Protein AF-A0A9P7FXI3-F1 (afdb_monomer)

pLDDT: mean 86.51, std 12.13, range [39.34, 98.44]

Sequence (246 aa):
MLSSKVNFPENLNILPSVDPKGELEHISGYEAQRQAIEKYGIAGRIWEAAYLLSIYVDPPKNIEFDTPFLTDPSGRPRTILELGSGAGMTSSRMAENLNVQDMLIVTDLPEVYFPELLAPLLRSLLQVTSPPFSSPSSTDLDVTVVISYKIRSLSKETPFWAAFGLWFTFEPVLAHESSVKPHWQRFGSSSGDVAFIFIAHRRPESLTWHVPESDTDLLVGRGAMGNNSAKADDTFETLLLMTLEE

Structure (mmCIF, N/CA/C/O backbone):
data_AF-A0A9P7FXI3-F1
#
_entry.id   AF-A0A9P7FXI3-F1
#
loop_
_atom_site.group_PDB
_atom_site.id
_atom_site.type_symbol
_atom_site.label_atom_id
_atom_site.label_alt_id
_atom_site.label_comp_id
_atom_site.label_asym_id
_atom_site.label_entity_id
_atom_site.label_seq_id
_atom_site.pdbx_PDB_ins_code
_atom_site.Cartn_x
_atom_site.Cartn_y
_atom_site.Cartn_z
_atom_site.occupancy
_atom_site.B_iso_or_equiv
_atom_site.auth_seq_id
_atom_site.auth_comp_id
_atom_site.auth_asym_id
_atom_site.auth_atom_id
_atom_site.pdbx_PDB_model_num
ATOM 1 N N . MET A 1 1 ? 16.429 28.971 -5.896 1.00 39.34 1 MET A N 1
ATOM 2 C CA . MET A 1 1 ? 15.495 27.829 -5.932 1.00 39.34 1 MET A CA 1
ATOM 3 C C . MET A 1 1 ? 14.654 27.919 -4.679 1.00 39.34 1 MET A C 1
ATOM 5 O O . MET A 1 1 ? 15.229 27.932 -3.599 1.00 39.34 1 MET A O 1
ATOM 9 N N . LEU A 1 2 ? 13.343 28.116 -4.812 1.00 42.22 2 LEU A N 1
ATOM 10 C CA . LEU A 1 2 ? 12.442 28.081 -3.663 1.00 42.22 2 LEU A CA 1
ATOM 11 C C . LEU A 1 2 ? 12.441 26.641 -3.150 1.00 42.22 2 LEU A C 1
ATOM 13 O O . LEU A 1 2 ? 12.018 25.735 -3.859 1.00 42.22 2 LEU A O 1
ATOM 17 N N . SER A 1 3 ? 13.009 26.442 -1.963 1.00 44.75 3 SER A N 1
ATOM 18 C CA . SER A 1 3 ? 12.836 25.223 -1.185 1.00 44.75 3 SER A CA 1
ATOM 19 C C . SER A 1 3 ? 11.331 25.040 -1.006 1.00 44.75 3 SER A C 1
ATOM 21 O O . SER A 1 3 ? 10.702 25.770 -0.242 1.00 44.75 3 SER A O 1
ATOM 23 N N . SER A 1 4 ? 10.732 24.113 -1.757 1.00 56.56 4 SER A N 1
ATOM 24 C CA . SER A 1 4 ? 9.436 23.570 -1.370 1.00 56.56 4 SER A CA 1
ATOM 25 C C . SER A 1 4 ? 9.614 23.065 0.055 1.00 56.56 4 SER A C 1
ATOM 27 O O . SER A 1 4 ? 10.529 22.275 0.303 1.00 56.56 4 SER A O 1
ATOM 29 N N . LYS A 1 5 ? 8.810 23.553 1.003 1.00 67.25 5 LYS A N 1
ATOM 30 C CA . LYS A 1 5 ? 8.832 23.018 2.364 1.00 67.25 5 LYS A CA 1
ATOM 31 C C . LYS A 1 5 ? 8.402 21.561 2.272 1.00 67.25 5 LYS A C 1
ATOM 33 O O . LYS A 1 5 ? 7.224 21.269 2.080 1.00 67.25 5 LYS A O 1
ATOM 38 N N . VAL A 1 6 ? 9.371 20.659 2.325 1.00 74.62 6 VAL A N 1
ATOM 39 C CA . VAL A 1 6 ? 9.118 19.224 2.281 1.00 74.62 6 VAL A CA 1
ATOM 40 C C . VAL A 1 6 ? 8.155 18.872 3.419 1.00 74.62 6 VAL A C 1
ATOM 42 O O . VAL A 1 6 ? 8.212 19.498 4.476 1.00 74.62 6 VAL A O 1
ATOM 45 N N 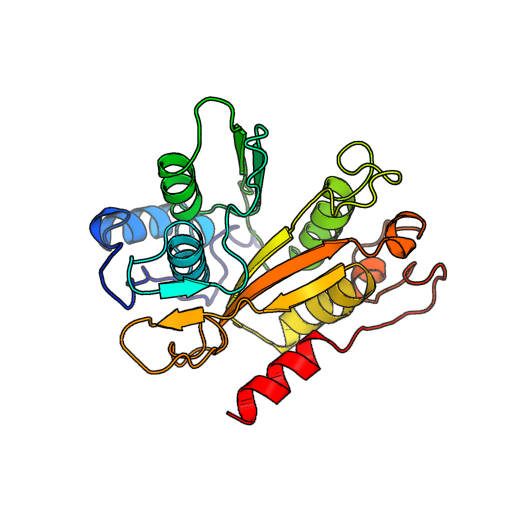. ASN A 1 7 ? 7.208 17.966 3.173 1.00 81.81 7 ASN A N 1
ATOM 46 C CA . ASN A 1 7 ? 6.035 17.682 4.016 1.00 81.81 7 ASN A CA 1
ATOM 47 C C . ASN A 1 7 ? 4.931 18.762 4.087 1.00 81.81 7 ASN A C 1
ATOM 49 O O . ASN A 1 7 ? 3.828 18.456 4.541 1.00 81.81 7 ASN A O 1
ATOM 53 N N . PHE A 1 8 ? 5.162 19.990 3.614 1.00 86.25 8 PHE A N 1
ATOM 54 C CA . PHE A 1 8 ? 4.186 21.092 3.632 1.00 86.25 8 PHE A CA 1
ATOM 55 C C . PHE A 1 8 ? 3.922 21.614 2.210 1.00 86.25 8 PHE A C 1
ATOM 57 O O . PHE A 1 8 ? 4.342 22.724 1.865 1.00 86.25 8 PHE A O 1
ATOM 64 N N . PRO A 1 9 ? 3.255 20.818 1.355 1.00 81.25 9 PRO A N 1
ATOM 65 C CA . PRO A 1 9 ? 2.946 21.234 -0.005 1.00 81.25 9 PRO A CA 1
ATOM 66 C C . PRO A 1 9 ? 2.070 22.491 -0.009 1.00 81.25 9 PRO A C 1
ATOM 68 O O . PRO A 1 9 ? 1.087 22.600 0.728 1.00 81.25 9 PRO A O 1
ATOM 71 N N . GLU A 1 10 ? 2.429 23.448 -0.863 1.00 79.56 10 GLU A N 1
ATOM 72 C CA . GLU A 1 10 ? 1.649 24.668 -1.042 1.00 79.56 10 GLU A CA 1
ATOM 73 C C . GLU A 1 10 ? 0.238 24.332 -1.540 1.00 79.56 10 GLU A C 1
ATOM 75 O O . GLU A 1 10 ? 0.049 23.434 -2.363 1.00 79.56 10 GLU A O 1
ATOM 80 N N . ASN A 1 11 ? -0.756 25.080 -1.060 1.00 78.81 11 ASN A N 1
ATOM 81 C CA . ASN A 1 11 ? -2.167 24.928 -1.432 1.00 78.81 11 ASN A CA 1
ATOM 82 C C . ASN A 1 11 ? -2.807 23.581 -1.045 1.00 78.81 11 ASN A C 1
ATOM 84 O O . ASN A 1 11 ? -3.909 23.281 -1.506 1.00 78.81 11 ASN A O 1
ATOM 88 N N . LEU A 1 12 ? -2.171 22.791 -0.174 1.00 78.31 12 LEU A N 1
ATOM 89 C CA . LEU A 1 12 ? -2.810 21.641 0.459 1.00 78.31 12 LEU A CA 1
ATOM 90 C C . LEU A 1 12 ? -3.290 22.023 1.862 1.00 78.31 12 LEU A C 1
ATOM 92 O O . LEU A 1 12 ? -2.489 22.243 2.768 1.00 78.31 12 LEU A O 1
ATOM 96 N N . ASN A 1 13 ? -4.608 22.083 2.052 1.00 81.12 13 ASN A N 1
ATOM 97 C CA . ASN A 1 13 ? -5.185 22.297 3.375 1.00 81.12 13 ASN A CA 1
ATOM 98 C C . ASN A 1 13 ? -5.234 20.968 4.141 1.00 81.12 13 ASN A C 1
ATOM 100 O O . ASN A 1 13 ? -6.172 20.186 3.980 1.00 81.12 13 ASN A O 1
ATOM 104 N N . ILE A 1 14 ? -4.201 20.695 4.939 1.00 86.31 14 ILE A N 1
ATOM 105 C CA . ILE A 1 14 ? -4.141 19.511 5.797 1.00 86.31 14 ILE A CA 1
ATOM 106 C C . ILE A 1 14 ? -4.740 19.808 7.168 1.00 86.31 14 ILE A C 1
ATOM 108 O O . ILE A 1 14 ? -4.238 20.631 7.926 1.00 86.31 14 ILE A O 1
ATOM 112 N N . LEU A 1 15 ? -5.823 19.105 7.485 1.00 89.00 15 LEU A N 1
ATOM 113 C CA . LEU A 1 15 ? -6.503 19.167 8.774 1.00 89.00 15 LEU A CA 1
ATOM 114 C C . LEU A 1 15 ? -6.535 17.772 9.406 1.00 89.00 15 LEU A C 1
ATOM 116 O O . LEU A 1 15 ? -6.486 16.781 8.658 1.00 89.00 15 LEU A O 1
ATOM 120 N N . PRO A 1 16 ? -6.634 17.681 10.747 1.00 89.31 16 PRO A N 1
ATOM 121 C CA . PRO A 1 16 ? -6.888 16.415 11.421 1.00 89.31 16 PRO A CA 1
ATOM 122 C C . PRO A 1 16 ? -8.078 15.701 10.785 1.00 89.31 16 PRO A C 1
ATOM 124 O O . PRO A 1 16 ? -9.094 16.327 10.471 1.00 89.31 16 PRO A O 1
ATOM 127 N N . SER A 1 17 ? -7.936 14.402 10.561 1.00 87.56 17 SER A N 1
ATOM 128 C CA . SER A 1 17 ? -9.055 13.568 10.142 1.00 87.56 17 SER A CA 1
ATOM 129 C C . SER A 1 17 ? -9.834 13.092 11.364 1.00 87.56 17 SER A C 1
ATOM 131 O O . SER A 1 17 ? -9.321 13.059 12.486 1.00 87.56 17 SER A O 1
ATOM 133 N N . VAL A 1 18 ? -11.100 12.758 11.136 1.00 82.19 18 VAL A N 1
ATOM 134 C CA . VAL A 1 18 ? -11.974 12.150 12.137 1.00 82.19 18 VAL A CA 1
ATOM 135 C C . VAL A 1 18 ? -12.209 10.715 11.698 1.00 82.19 18 VAL A C 1
ATOM 137 O O . VAL A 1 18 ? -12.444 10.473 10.511 1.00 82.19 18 VAL A O 1
ATOM 140 N N . ASP A 1 19 ? -12.134 9.781 12.640 1.00 76.56 19 ASP A N 1
ATOM 141 C CA . ASP A 1 19 ? -12.562 8.412 12.391 1.00 76.56 19 ASP A CA 1
ATOM 142 C C . ASP A 1 19 ? -14.075 8.413 12.101 1.00 76.56 19 ASP A C 1
ATOM 144 O O . ASP A 1 19 ? -14.849 8.813 12.975 1.00 76.56 19 ASP A O 1
ATOM 148 N N . PRO A 1 20 ? -14.524 7.963 10.914 1.00 69.62 20 PRO A N 1
ATOM 149 C CA . PRO A 1 20 ? -15.939 7.952 10.555 1.00 69.62 20 PRO A CA 1
ATOM 150 C C . PRO A 1 20 ? -16.850 7.237 11.562 1.00 69.62 20 PRO A C 1
ATOM 152 O O . PRO A 1 20 ? -18.031 7.573 11.644 1.00 69.62 20 PRO A O 1
ATOM 155 N N . LYS A 1 21 ? -16.328 6.254 12.309 1.00 68.69 21 LYS A N 1
ATOM 156 C CA . LYS A 1 21 ? -17.095 5.492 13.308 1.00 68.69 21 LYS A CA 1
ATOM 157 C C . LYS A 1 21 ? -16.799 5.898 14.755 1.00 68.69 21 LYS A C 1
ATOM 159 O O . LYS A 1 21 ? -17.492 5.442 15.659 1.00 68.69 21 LYS A O 1
ATOM 164 N N . GLY A 1 22 ? -15.803 6.756 14.977 1.00 66.38 22 GLY A N 1
ATOM 165 C CA . GLY A 1 22 ? -15.348 7.174 16.306 1.00 66.38 22 GLY A CA 1
ATOM 166 C C . GLY A 1 22 ? -14.720 6.059 17.159 1.00 66.38 22 GLY A C 1
ATOM 167 O O . GLY A 1 22 ? -14.404 6.276 18.327 1.00 66.38 22 GLY A O 1
ATOM 168 N N . GLU A 1 23 ? -14.526 4.865 16.599 1.00 65.00 23 GLU A N 1
ATOM 169 C CA . GLU A 1 23 ? -14.015 3.681 17.297 1.00 65.00 23 GLU A CA 1
ATOM 170 C C . GLU A 1 23 ? -12.532 3.838 17.672 1.00 65.00 23 GLU A C 1
ATOM 172 O O . GLU A 1 23 ? -12.087 3.314 18.690 1.00 65.00 23 GLU A O 1
ATOM 177 N N . LEU A 1 24 ? -11.778 4.622 16.901 1.00 64.88 24 LEU A N 1
ATOM 178 C CA . LEU A 1 24 ? -10.332 4.824 16.995 1.00 64.88 24 LEU A CA 1
ATOM 179 C C . LEU A 1 24 ? -9.954 6.209 17.558 1.00 64.88 24 LEU A C 1
ATOM 181 O O . LEU A 1 24 ? -8.774 6.562 17.583 1.00 64.88 24 LEU A O 1
ATOM 185 N N . GLU A 1 25 ? -10.915 7.000 18.060 1.00 63.69 25 GLU A N 1
ATOM 186 C CA . GLU A 1 25 ? -10.650 8.345 18.617 1.00 63.69 25 GLU A CA 1
ATOM 187 C C . GLU A 1 25 ? -9.640 8.340 19.774 1.00 63.69 25 GLU A C 1
ATOM 189 O O . GLU A 1 25 ? -8.891 9.301 19.960 1.00 63.69 25 GLU A O 1
ATOM 194 N N . HIS A 1 26 ? -9.588 7.246 20.536 1.00 62.81 26 HIS A N 1
ATOM 195 C CA . HIS A 1 26 ? -8.686 7.081 21.673 1.00 62.81 26 HIS A CA 1
ATOM 196 C C . HIS A 1 26 ? -7.218 6.866 21.264 1.00 62.81 26 HIS A C 1
ATOM 198 O O . HIS A 1 26 ? -6.325 7.163 22.057 1.00 62.81 26 HIS A O 1
ATOM 204 N N . ILE A 1 27 ? -6.960 6.391 20.040 1.00 61.72 27 ILE A N 1
ATOM 205 C CA . ILE A 1 27 ? -5.608 6.116 19.522 1.00 61.72 27 ILE A CA 1
ATOM 206 C C . ILE A 1 27 ? -4.945 7.411 19.029 1.00 61.72 27 ILE A C 1
ATOM 208 O O . ILE A 1 27 ? -3.730 7.574 19.122 1.00 61.72 27 ILE A O 1
ATOM 212 N N . SER A 1 28 ? -5.736 8.375 18.549 1.00 64.25 28 SER A N 1
ATOM 213 C CA . SER A 1 28 ? -5.214 9.636 18.016 1.00 64.25 28 SER A CA 1
ATOM 214 C C . SER A 1 28 ? -6.268 10.746 18.011 1.00 64.25 28 SER A C 1
ATOM 216 O O . SER A 1 28 ? -6.850 11.086 16.972 1.00 64.25 28 SER A O 1
ATOM 218 N N . GLY A 1 29 ? -6.510 11.333 19.182 1.00 76.06 29 GLY A N 1
ATOM 219 C CA . GLY A 1 29 ? -7.441 12.449 19.320 1.00 76.06 29 GLY A CA 1
ATOM 220 C C . GLY A 1 29 ? -7.095 13.624 18.394 1.00 76.06 29 GLY A C 1
ATOM 221 O O . GLY A 1 29 ? -5.930 13.862 18.065 1.00 76.06 29 GLY A O 1
ATOM 222 N N . TYR A 1 30 ? -8.119 14.386 18.003 1.00 84.75 30 TYR A N 1
ATOM 223 C CA . TYR A 1 30 ? -8.024 15.525 17.077 1.00 84.75 30 TYR A CA 1
ATOM 224 C C . TYR A 1 30 ? -6.849 16.473 17.385 1.00 84.75 30 TYR A C 1
ATOM 226 O O . TYR A 1 30 ? -6.124 16.902 16.489 1.00 84.75 30 TYR A O 1
ATOM 234 N N . GLU A 1 31 ? -6.631 16.771 18.668 1.00 85.94 31 GLU A N 1
ATOM 235 C CA . GLU A 1 31 ? -5.572 17.673 19.126 1.00 85.94 31 GLU A CA 1
ATOM 236 C C . GLU A 1 31 ? -4.160 17.110 18.902 1.00 85.94 31 GLU A C 1
ATOM 238 O O . GLU A 1 31 ? -3.264 17.838 18.477 1.00 85.94 31 GLU A O 1
ATOM 243 N N . ALA A 1 32 ? -3.963 15.809 19.128 1.00 86.38 32 ALA A N 1
ATOM 244 C CA . ALA A 1 32 ? -2.677 15.154 18.897 1.00 86.38 32 ALA A CA 1
ATOM 245 C C . ALA A 1 32 ? -2.324 15.153 17.403 1.00 86.38 32 ALA A C 1
ATOM 247 O O . ALA A 1 32 ? -1.198 15.483 17.030 1.00 86.38 32 ALA A O 1
ATOM 248 N N . GLN A 1 33 ? -3.309 14.872 16.542 1.00 90.81 33 GLN A N 1
ATOM 249 C CA . GLN A 1 33 ? -3.139 14.991 15.095 1.00 90.81 33 GLN A CA 1
ATOM 250 C C . GLN A 1 33 ? -2.825 16.428 14.675 1.00 90.81 33 GLN A C 1
ATOM 252 O O . GLN A 1 33 ? -1.939 16.635 13.854 1.00 90.81 33 GLN A O 1
ATOM 257 N N . ARG A 1 34 ? -3.505 17.433 15.243 1.00 90.31 34 ARG A N 1
ATOM 258 C CA . ARG A 1 34 ? -3.228 18.844 14.938 1.00 90.31 34 ARG A CA 1
ATOM 259 C C . ARG A 1 34 ? -1.768 19.194 15.217 1.00 90.31 34 ARG A C 1
ATOM 261 O O . ARG A 1 34 ? -1.095 19.726 14.340 1.00 90.31 34 ARG A O 1
ATOM 268 N N . GLN A 1 35 ? -1.268 18.840 16.398 1.00 90.19 35 GLN A N 1
ATOM 269 C CA . GLN A 1 35 ? 0.125 19.087 16.781 1.00 90.19 35 GLN A CA 1
ATOM 270 C C . GLN A 1 35 ? 1.112 18.320 15.890 1.00 90.19 35 GLN A C 1
ATOM 272 O O . GLN A 1 35 ? 2.152 18.857 15.503 1.00 90.19 35 GLN A O 1
ATOM 277 N N . ALA A 1 36 ? 0.787 17.077 15.523 1.00 90.19 36 ALA A N 1
ATOM 278 C CA . ALA A 1 36 ? 1.595 16.291 14.599 1.00 90.19 36 ALA A CA 1
ATOM 279 C C . ALA A 1 36 ? 1.629 16.916 13.196 1.00 90.19 36 ALA A C 1
ATOM 281 O O . ALA A 1 36 ? 2.699 17.002 12.603 1.00 90.19 36 ALA A O 1
ATOM 282 N N . ILE A 1 37 ? 0.503 17.415 12.686 1.00 91.25 37 ILE A N 1
ATOM 283 C CA . ILE A 1 37 ? 0.409 18.116 11.398 1.00 91.25 37 ILE A CA 1
ATOM 284 C C . ILE A 1 37 ? 1.214 19.417 11.418 1.00 91.25 37 ILE A C 1
ATOM 286 O O . ILE A 1 37 ? 1.962 19.691 10.483 1.00 91.25 37 ILE A O 1
ATOM 290 N N . GLU A 1 38 ? 1.113 20.209 12.486 1.00 90.50 38 GLU A N 1
ATOM 291 C CA . GLU A 1 38 ? 1.896 21.442 12.635 1.00 90.50 38 GLU A CA 1
ATOM 292 C C . GLU A 1 38 ? 3.405 21.168 12.597 1.00 90.50 38 GLU A C 1
ATOM 294 O O . GLU A 1 38 ? 4.168 21.952 12.029 1.00 90.50 38 GLU A O 1
ATOM 299 N N . LYS A 1 39 ? 3.838 20.038 13.168 1.00 89.81 39 LYS A N 1
ATOM 300 C CA . LYS A 1 39 ? 5.251 19.662 13.260 1.00 89.81 39 LYS A CA 1
ATOM 301 C C . LYS A 1 39 ? 5.781 18.920 12.029 1.00 89.81 39 LYS A C 1
ATOM 303 O O . LYS A 1 39 ? 6.914 19.163 11.623 1.00 89.81 39 LYS A O 1
ATOM 308 N N . TYR A 1 40 ? 4.991 18.016 11.460 1.00 88.50 40 TYR A N 1
ATOM 309 C CA . TYR A 1 40 ? 5.419 17.030 10.459 1.00 88.50 40 TYR A CA 1
ATOM 310 C C . TYR A 1 40 ? 4.652 17.124 9.133 1.00 88.50 40 TYR A C 1
ATOM 312 O O . TYR A 1 40 ? 4.891 16.325 8.231 1.00 88.50 40 TYR A O 1
ATOM 320 N N . GLY A 1 41 ? 3.727 18.074 8.989 1.00 89.75 41 GLY A N 1
ATOM 321 C CA . GLY A 1 41 ? 2.957 18.273 7.766 1.00 89.75 41 GLY A CA 1
ATOM 322 C C . GLY A 1 41 ? 2.131 17.041 7.390 1.00 89.75 41 GLY A C 1
ATOM 323 O O . GLY A 1 41 ? 1.453 16.451 8.232 1.00 89.75 41 GLY A O 1
ATOM 324 N N . ILE A 1 42 ? 2.189 16.639 6.118 1.00 88.56 42 ILE A N 1
ATOM 325 C CA . ILE A 1 42 ? 1.445 15.485 5.578 1.00 88.56 42 ILE A CA 1
AT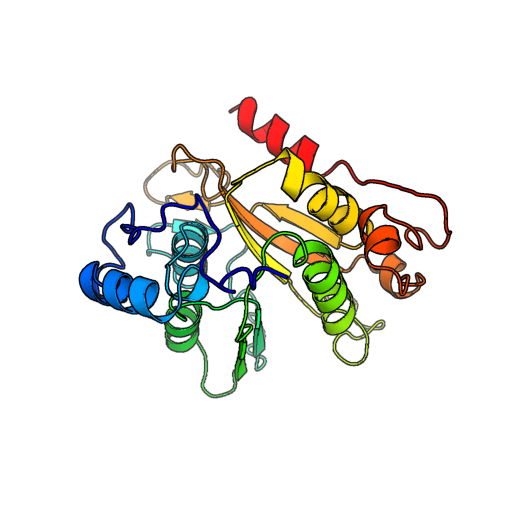OM 326 C C . ILE A 1 42 ? 1.772 14.155 6.270 1.00 88.56 42 ILE A C 1
ATOM 328 O O . ILE A 1 42 ? 0.893 13.299 6.344 1.00 88.56 42 ILE A O 1
ATOM 332 N N . ALA A 1 43 ? 2.990 13.992 6.797 1.00 87.44 43 ALA A N 1
ATOM 333 C CA . ALA A 1 43 ? 3.403 12.785 7.517 1.00 87.44 43 ALA A CA 1
ATOM 334 C C . ALA A 1 43 ? 2.784 12.705 8.925 1.00 87.44 43 ALA A C 1
ATOM 336 O O . ALA A 1 43 ? 2.588 11.620 9.464 1.00 87.44 43 ALA A O 1
ATOM 337 N N . GLY A 1 44 ? 2.430 13.854 9.514 1.00 88.88 44 GLY A N 1
ATOM 338 C CA . GLY A 1 44 ? 1.763 13.926 10.816 1.00 88.88 44 GLY A CA 1
ATOM 339 C C . GLY A 1 44 ? 0.248 13.727 10.757 1.00 88.88 44 GLY A C 1
ATOM 340 O O . GLY A 1 44 ? -0.394 13.623 11.801 1.00 88.88 44 GLY A O 1
ATOM 341 N N . ARG A 1 45 ? -0.342 13.693 9.556 1.00 90.62 45 ARG A N 1
ATOM 342 C CA . ARG A 1 45 ? -1.781 13.489 9.365 1.00 90.62 45 ARG A CA 1
ATOM 343 C C . ARG A 1 45 ? -2.107 12.001 9.299 1.00 90.62 45 ARG A C 1
ATOM 345 O O . ARG A 1 45 ? -1.457 11.252 8.577 1.00 90.62 45 ARG A O 1
ATOM 352 N N . ILE A 1 46 ? -3.199 11.599 9.944 1.00 91.19 46 ILE A N 1
ATOM 353 C CA . ILE A 1 46 ? -3.780 10.274 9.726 1.00 91.19 46 ILE A CA 1
ATOM 354 C C . ILE A 1 46 ? -4.654 10.313 8.477 1.00 91.19 46 ILE A C 1
ATOM 356 O O . ILE A 1 46 ? -5.581 11.117 8.356 1.00 91.19 46 ILE A O 1
ATOM 360 N N . TRP A 1 47 ? -4.331 9.458 7.514 1.00 91.12 47 TRP A N 1
ATOM 361 C CA . TRP A 1 47 ? -5.053 9.358 6.253 1.00 91.12 47 TRP A CA 1
ATOM 362 C C . TRP A 1 47 ? -6.209 8.369 6.361 1.00 91.12 47 TRP A C 1
ATOM 364 O O . TRP A 1 47 ? -6.108 7.361 7.041 1.00 91.12 47 TRP A O 1
ATOM 374 N N . GLU A 1 48 ? -7.310 8.634 5.662 1.00 89.19 48 GLU A N 1
ATOM 375 C CA . GLU A 1 48 ? -8.548 7.858 5.802 1.00 89.19 48 GLU A CA 1
ATOM 376 C C . GLU A 1 48 ? -8.375 6.378 5.428 1.00 89.19 48 GLU A C 1
ATOM 378 O O . GLU A 1 48 ? -9.005 5.508 6.019 1.00 89.19 48 GLU A O 1
ATOM 383 N N . ALA A 1 49 ? -7.458 6.089 4.501 1.00 91.50 49 ALA A N 1
ATOM 384 C CA . ALA A 1 49 ? -7.039 4.732 4.172 1.00 91.50 49 ALA A CA 1
ATOM 385 C C . ALA A 1 49 ? -6.441 3.995 5.395 1.00 91.50 49 ALA A C 1
ATOM 387 O O . ALA A 1 49 ? -6.655 2.797 5.567 1.00 91.50 49 ALA A O 1
ATOM 388 N N . ALA A 1 50 ? -5.756 4.694 6.303 1.00 92.50 50 ALA A N 1
ATOM 389 C CA . ALA A 1 50 ? -5.225 4.086 7.520 1.00 92.50 50 ALA A CA 1
ATOM 390 C C . ALA A 1 50 ? -6.344 3.613 8.464 1.00 92.50 50 ALA A C 1
ATOM 392 O O . ALA A 1 50 ? -6.195 2.567 9.084 1.00 92.50 50 ALA A O 1
ATOM 393 N N . TYR A 1 51 ? -7.492 4.306 8.531 1.00 91.25 51 TYR A N 1
ATOM 394 C CA . TYR A 1 51 ? -8.642 3.820 9.311 1.00 91.25 51 TYR A CA 1
ATOM 395 C C . TYR A 1 51 ? -9.190 2.508 8.746 1.00 91.25 51 TYR A C 1
ATOM 397 O O . TYR A 1 51 ? -9.419 1.565 9.499 1.00 91.25 51 TYR A O 1
ATOM 405 N N . LEU A 1 52 ? -9.341 2.420 7.419 1.00 91.56 52 LEU A N 1
ATOM 406 C CA . LEU A 1 52 ? -9.765 1.178 6.766 1.00 91.56 52 LEU A CA 1
ATOM 407 C C . LEU A 1 52 ? -8.776 0.043 7.031 1.00 91.56 52 LEU A C 1
ATOM 409 O O . LEU A 1 52 ? -9.196 -1.063 7.359 1.00 91.56 52 LEU A O 1
ATOM 413 N N . LEU A 1 53 ? -7.472 0.317 6.948 1.00 94.06 53 LEU A N 1
ATOM 414 C CA . LEU A 1 53 ? -6.458 -0.699 7.208 1.00 94.06 53 LEU A CA 1
ATOM 415 C C . LEU A 1 53 ? -6.484 -1.161 8.667 1.00 94.06 53 LEU A C 1
ATOM 417 O O . LEU A 1 53 ? -6.425 -2.358 8.911 1.00 94.06 53 LEU A O 1
ATOM 421 N N . SER A 1 54 ? -6.647 -0.251 9.630 1.00 92.81 54 SER A N 1
ATOM 422 C CA . SER A 1 54 ? -6.777 -0.608 11.048 1.00 92.81 54 SER A CA 1
ATOM 423 C C . SER A 1 54 ? -7.988 -1.500 11.330 1.00 92.81 54 SER A C 1
ATOM 425 O O . SER A 1 54 ? -7.877 -2.424 12.131 1.00 92.81 54 SER A O 1
ATOM 427 N N . ILE A 1 55 ? -9.123 -1.261 10.661 1.00 91.81 55 ILE A N 1
ATOM 428 C CA . ILE A 1 55 ? -10.311 -2.128 10.757 1.00 91.81 55 ILE A CA 1
ATOM 429 C C . ILE A 1 55 ? -10.039 -3.489 10.107 1.00 91.81 55 ILE A C 1
ATOM 431 O O . ILE A 1 55 ? -10.482 -4.511 10.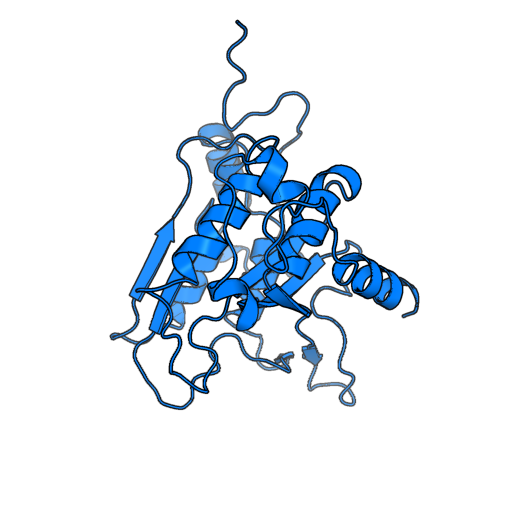615 1.00 91.81 55 ILE A O 1
ATOM 435 N N . TYR A 1 56 ? -9.310 -3.523 8.992 1.00 93.69 56 TYR A N 1
ATOM 436 C CA . TYR A 1 56 ? -8.943 -4.779 8.341 1.00 93.69 56 TYR A CA 1
ATOM 437 C C . TYR A 1 56 ? -7.971 -5.623 9.186 1.00 93.69 56 TYR A C 1
ATOM 439 O O . TYR A 1 56 ? -8.090 -6.845 9.237 1.00 93.69 56 TYR A O 1
ATOM 447 N N . VAL A 1 57 ? -7.036 -4.965 9.878 1.00 92.94 57 VAL A N 1
ATOM 448 C CA . VAL A 1 57 ? -6.056 -5.583 10.785 1.00 92.94 57 VAL A CA 1
ATOM 449 C C . VAL A 1 57 ? -6.721 -6.171 12.031 1.00 92.94 57 VAL A C 1
ATOM 451 O O . VAL A 1 57 ? -6.373 -7.282 12.425 1.00 92.94 57 VAL A O 1
ATOM 454 N N . ASP A 1 58 ? -7.655 -5.440 12.644 1.00 90.50 58 ASP A N 1
ATOM 455 C CA . ASP A 1 58 ? -8.409 -5.880 13.825 1.00 90.50 58 ASP A CA 1
ATOM 456 C C . ASP A 1 58 ? -9.920 -5.660 13.617 1.00 90.50 58 ASP A C 1
ATOM 458 O O . ASP A 1 58 ? -10.460 -4.620 14.026 1.00 90.50 58 ASP A O 1
ATOM 462 N N . PRO A 1 59 ? -10.599 -6.601 12.929 1.00 90.44 59 PRO A N 1
ATOM 463 C CA . PRO A 1 59 ? -12.015 -6.479 12.612 1.00 90.44 59 PRO A CA 1
ATOM 464 C C . PRO A 1 59 ? -12.913 -6.441 13.853 1.00 90.44 59 PRO A C 1
ATOM 466 O O . PRO A 1 59 ? -12.765 -7.259 14.767 1.00 90.44 59 PRO A O 1
ATOM 469 N N . PRO A 1 60 ? -13.966 -5.601 13.848 1.00 89.00 60 PRO A N 1
ATOM 470 C CA . PRO A 1 60 ? -15.110 -5.785 14.729 1.00 89.00 60 PRO A CA 1
ATOM 471 C C . PRO A 1 60 ? -15.682 -7.203 14.602 1.00 89.00 60 PRO A C 1
ATOM 473 O O . PRO A 1 60 ? -15.783 -7.750 13.508 1.00 89.00 60 PRO A O 1
ATOM 476 N N . LYS A 1 61 ? -16.150 -7.782 15.715 1.00 88.31 61 LYS A N 1
ATOM 477 C CA . LYS A 1 61 ? -16.645 -9.177 15.775 1.00 88.31 61 LYS A CA 1
ATOM 478 C C . LYS A 1 61 ? -17.802 -9.505 14.823 1.00 88.31 61 LYS A C 1
ATOM 480 O O . LYS A 1 61 ? -18.116 -10.674 14.637 1.00 88.31 61 LYS A O 1
ATOM 485 N N . ASN A 1 62 ? -18.494 -8.489 14.318 1.00 89.31 62 ASN A N 1
ATOM 486 C CA . ASN A 1 62 ? -19.623 -8.618 13.403 1.00 89.31 62 ASN A CA 1
ATOM 487 C C . ASN A 1 62 ? -19.234 -8.436 11.929 1.00 89.31 62 ASN A C 1
ATOM 489 O O . ASN A 1 62 ? -20.138 -8.412 11.098 1.00 89.31 62 ASN A O 1
ATOM 493 N N . ILE A 1 63 ? -17.950 -8.249 11.618 1.00 89.88 63 ILE A N 1
ATOM 494 C CA . ILE A 1 63 ? -17.432 -8.123 10.256 1.00 89.88 63 ILE A CA 1
ATOM 495 C C . ILE A 1 63 ? -16.528 -9.318 9.980 1.00 89.88 63 ILE A C 1
ATOM 497 O O . ILE A 1 63 ? -15.612 -9.609 10.746 1.00 89.88 63 ILE A O 1
ATOM 501 N N . GLU A 1 64 ? -16.772 -9.981 8.860 1.00 91.44 64 GLU A N 1
ATOM 502 C CA . GLU A 1 64 ? -15.913 -11.036 8.341 1.00 91.44 64 GLU A CA 1
ATOM 503 C C . GLU A 1 64 ? -15.376 -10.617 6.972 1.00 91.44 64 GLU A C 1
ATOM 505 O O . GLU A 1 64 ? -16.106 -10.053 6.152 1.00 91.44 64 GLU A O 1
ATOM 510 N N . PHE A 1 65 ? -14.091 -10.885 6.748 1.00 93.06 65 PHE A N 1
ATOM 511 C CA . PHE A 1 65 ? -13.399 -10.629 5.490 1.00 93.06 65 PHE A CA 1
ATOM 512 C C . PHE A 1 65 ? -13.195 -11.937 4.731 1.00 93.06 65 PHE A C 1
ATOM 514 O O . PHE A 1 65 ? -12.900 -12.964 5.342 1.00 93.06 65 PHE A O 1
ATOM 521 N N . ASP A 1 66 ? -13.339 -11.894 3.410 1.00 91.00 66 ASP A N 1
ATOM 522 C CA . ASP A 1 66 ? -13.141 -13.053 2.533 1.00 91.00 66 ASP A CA 1
ATOM 523 C C . ASP A 1 66 ? -11.688 -13.542 2.571 1.00 91.00 66 ASP A C 1
ATOM 525 O O . ASP A 1 66 ? -11.418 -14.742 2.554 1.00 91.00 66 ASP A O 1
ATOM 529 N N . THR A 1 67 ? -10.771 -12.594 2.733 1.00 89.25 67 THR A N 1
ATOM 530 C CA . THR A 1 67 ? -9.367 -12.802 3.056 1.00 89.25 67 THR A CA 1
ATOM 531 C C . THR A 1 67 ? -9.072 -12.070 4.364 1.00 89.25 67 THR A C 1
ATOM 533 O O . THR A 1 67 ? -9.066 -10.849 4.368 1.00 89.25 67 THR A O 1
ATOM 536 N N . PRO A 1 68 ? -8.869 -12.750 5.504 1.00 88.50 68 PRO A N 1
ATOM 537 C CA . PRO A 1 68 ? -8.434 -12.085 6.738 1.00 88.50 68 PRO A CA 1
ATOM 538 C C . PRO A 1 68 ? -6.996 -11.530 6.655 1.00 88.50 68 PRO A C 1
ATOM 540 O O . PRO A 1 68 ? -6.144 -12.104 5.983 1.00 88.50 68 PRO A O 1
ATOM 543 N N . PHE A 1 69 ? -6.673 -10.459 7.393 1.00 87.69 69 PHE A N 1
ATOM 544 C CA . PHE A 1 69 ? -5.327 -9.849 7.363 1.00 87.69 69 PHE A CA 1
ATOM 545 C C . PHE A 1 69 ? -4.204 -10.822 7.777 1.00 87.69 69 PHE A C 1
ATOM 547 O O . PHE A 1 69 ? -3.153 -10.883 7.142 1.00 87.69 69 PHE A O 1
ATOM 554 N N . LEU A 1 70 ? -4.433 -11.615 8.827 1.00 80.94 70 LEU A N 1
ATOM 555 C CA . LEU A 1 70 ? -3.492 -12.613 9.341 1.00 80.94 70 LEU A CA 1
ATOM 556 C C . LEU A 1 70 ? -3.999 -14.027 9.031 1.00 80.94 70 LEU A C 1
ATOM 558 O O . LEU A 1 70 ? -4.453 -14.741 9.923 1.00 80.94 70 LEU A O 1
ATOM 562 N N . THR A 1 71 ? -3.940 -14.432 7.763 1.00 64.19 71 THR A N 1
ATOM 563 C CA . THR A 1 71 ? -4.496 -15.714 7.296 1.00 64.19 71 THR A CA 1
ATOM 564 C C . THR A 1 71 ? -3.672 -16.944 7.626 1.00 64.19 71 THR A C 1
ATOM 566 O O . THR A 1 71 ? -4.222 -18.030 7.506 1.00 64.19 71 THR A O 1
ATOM 569 N N . ASP A 1 72 ? -2.400 -16.836 8.029 1.00 65.38 72 ASP A N 1
ATOM 570 C CA . ASP A 1 72 ? -1.551 -18.027 8.142 1.00 65.38 72 ASP A CA 1
ATOM 571 C C . ASP A 1 72 ? -1.938 -18.905 9.353 1.00 65.38 72 ASP A C 1
ATOM 573 O O . ASP A 1 72 ? -1.586 -18.552 10.490 1.00 65.38 72 ASP A O 1
ATOM 577 N N . PRO A 1 73 ? -2.608 -20.060 9.142 1.00 60.25 73 PRO A N 1
ATOM 578 C CA . PRO A 1 73 ? -2.991 -20.967 10.214 1.00 60.25 73 PRO A CA 1
ATOM 579 C C . PRO A 1 73 ? -1.826 -21.875 10.627 1.00 60.25 73 PRO A C 1
ATOM 581 O O . PRO A 1 73 ? -1.941 -22.616 11.603 1.00 60.25 73 PRO A O 1
ATOM 584 N N . SER A 1 74 ? -0.698 -21.836 9.905 1.00 67.06 74 SER A N 1
ATOM 585 C CA . SER A 1 74 ? 0.485 -22.637 10.213 1.00 67.06 74 SER A CA 1
ATOM 586 C C . SER A 1 74 ? 1.215 -22.156 11.468 1.00 67.06 74 SER A C 1
ATOM 588 O O . SER A 1 74 ? 2.070 -22.874 11.987 1.00 67.06 74 SER A O 1
ATOM 590 N N . GLY A 1 75 ? 0.871 -20.962 11.972 1.00 72.38 75 GLY A N 1
ATOM 591 C CA . GLY A 1 75 ? 1.472 -20.374 13.168 1.00 72.38 75 GLY A CA 1
ATOM 592 C C . GLY A 1 75 ? 2.948 -20.021 12.990 1.00 72.38 75 GLY A C 1
ATOM 593 O O . GLY A 1 75 ? 3.665 -19.883 13.983 1.00 72.38 75 GLY A O 1
ATOM 594 N N . ARG A 1 76 ? 3.426 -19.917 11.741 1.00 82.19 76 ARG A N 1
ATOM 595 C CA . ARG A 1 76 ? 4.799 -19.505 11.458 1.00 82.19 76 ARG A CA 1
ATOM 596 C C . ARG A 1 76 ? 4.998 -18.044 11.876 1.00 82.19 76 ARG A C 1
ATOM 598 O O . ARG A 1 76 ? 4.099 -17.230 11.661 1.00 82.19 76 ARG A O 1
ATOM 605 N N . PRO A 1 77 ? 6.170 -17.706 12.442 1.00 88.00 77 PRO A N 1
ATOM 606 C CA . PRO A 1 77 ? 6.542 -16.322 12.699 1.00 88.00 77 PRO A CA 1
ATOM 607 C C . PRO A 1 77 ? 6.466 -15.485 11.423 1.00 88.00 77 PRO A C 1
ATOM 609 O O . PRO A 1 77 ? 6.980 -15.891 10.377 1.00 88.00 77 PRO A O 1
ATOM 612 N N . ARG A 1 78 ? 5.848 -14.312 11.514 1.00 87.88 78 ARG A N 1
ATOM 613 C CA . ARG A 1 78 ? 5.641 -13.405 10.384 1.00 87.88 78 ARG A CA 1
ATOM 614 C C . ARG A 1 78 ? 6.623 -12.249 10.446 1.00 87.88 78 ARG A C 1
ATOM 616 O O . ARG A 1 78 ? 6.975 -11.769 11.519 1.00 87.88 78 ARG A O 1
ATOM 623 N N . THR A 1 79 ? 7.033 -11.768 9.280 1.00 92.19 79 THR A N 1
ATOM 624 C CA . THR A 1 79 ? 7.720 -10.482 9.148 1.00 92.19 79 THR A CA 1
ATOM 625 C C . THR A 1 79 ? 6.820 -9.542 8.367 1.00 92.19 79 THR A C 1
ATOM 627 O O . THR A 1 79 ? 6.504 -9.812 7.212 1.00 92.19 79 THR A O 1
ATOM 630 N N . ILE A 1 80 ? 6.401 -8.453 9.001 1.00 94.62 80 ILE A N 1
ATOM 631 C CA . ILE A 1 80 ? 5.544 -7.429 8.411 1.00 94.62 80 ILE A CA 1
ATOM 632 C C . ILE A 1 80 ? 6.379 -6.169 8.217 1.00 94.62 80 ILE A C 1
ATOM 634 O O . ILE A 1 80 ? 7.002 -5.678 9.158 1.00 94.62 80 ILE A O 1
ATOM 638 N N . LEU A 1 81 ? 6.386 -5.649 6.992 1.00 96.62 81 LEU A N 1
ATOM 639 C CA . LEU A 1 81 ? 7.006 -4.378 6.636 1.00 96.62 81 LEU A CA 1
ATOM 640 C C . LEU A 1 81 ? 5.907 -3.379 6.276 1.00 96.62 81 LEU A C 1
ATOM 642 O O . LEU A 1 81 ? 5.192 -3.575 5.297 1.00 96.62 81 LEU A O 1
ATOM 646 N N . GLU A 1 82 ? 5.800 -2.297 7.037 1.00 96.94 82 GLU A N 1
ATOM 647 C CA . GLU A 1 82 ? 4.912 -1.182 6.719 1.00 96.94 82 GLU A CA 1
ATOM 648 C C . GLU A 1 82 ? 5.698 -0.049 6.052 1.00 96.94 82 GLU A C 1
ATOM 650 O O . GLU A 1 82 ? 6.658 0.484 6.621 1.00 96.94 82 GLU A O 1
ATOM 655 N N . LEU A 1 83 ? 5.278 0.320 4.840 1.00 95.31 83 LEU A N 1
ATOM 656 C CA . LEU A 1 83 ? 5.822 1.437 4.068 1.00 95.31 83 LEU A CA 1
ATOM 657 C C . LEU A 1 83 ? 4.904 2.656 4.207 1.00 95.31 83 LEU A C 1
ATOM 659 O O . LEU A 1 83 ? 3.718 2.561 3.903 1.00 95.31 83 LEU A O 1
ATOM 663 N N . GLY A 1 84 ? 5.454 3.804 4.611 1.00 92.62 84 GLY A N 1
ATOM 664 C CA . GLY A 1 84 ? 4.675 5.044 4.739 1.00 92.62 84 GLY A CA 1
ATOM 665 C C . GLY A 1 84 ? 3.731 5.036 5.944 1.00 92.62 84 GLY A C 1
ATOM 666 O O . GLY A 1 84 ? 2.555 5.375 5.822 1.00 92.62 84 GLY A O 1
ATOM 667 N N . SER A 1 85 ? 4.245 4.605 7.097 1.00 93.06 85 SER A N 1
ATOM 668 C CA . SER A 1 85 ? 3.497 4.469 8.357 1.00 93.06 85 SER A CA 1
ATOM 669 C C . SER A 1 85 ? 2.919 5.780 8.912 1.00 93.06 85 SER A C 1
ATOM 671 O O . SER A 1 85 ? 1.962 5.765 9.691 1.00 93.06 85 SER A O 1
ATOM 673 N N . GLY A 1 86 ? 3.473 6.926 8.521 1.00 90.31 86 GLY A N 1
ATOM 674 C CA . GLY A 1 86 ? 3.087 8.268 8.932 1.00 90.31 86 GLY A CA 1
ATOM 675 C C . GLY A 1 86 ? 3.056 8.410 10.449 1.00 90.31 86 GLY A C 1
ATOM 676 O O . GLY A 1 86 ? 4.069 8.302 11.137 1.00 90.31 86 GLY A O 1
ATOM 677 N N . ALA A 1 87 ? 1.856 8.627 10.982 1.00 88.88 87 ALA A N 1
ATOM 678 C CA . ALA A 1 87 ? 1.621 8.734 12.418 1.00 88.88 87 ALA A CA 1
ATOM 679 C C . ALA A 1 87 ? 1.700 7.389 13.179 1.00 88.88 87 ALA A C 1
ATOM 681 O O . ALA A 1 87 ? 1.586 7.386 14.403 1.00 88.88 87 ALA A O 1
ATOM 682 N N . GLY A 1 88 ? 1.860 6.253 12.490 1.00 90.12 88 GLY A N 1
ATOM 683 C CA . GLY A 1 88 ? 2.034 4.928 13.102 1.00 90.12 88 GLY A CA 1
ATOM 684 C C . GLY A 1 88 ? 0.761 4.316 13.701 1.00 90.12 88 GLY A C 1
ATOM 685 O O . GLY A 1 88 ? 0.838 3.408 14.532 1.00 90.12 88 GLY A O 1
ATOM 686 N N . MET A 1 89 ? -0.419 4.816 13.313 1.00 90.31 89 MET A N 1
ATOM 687 C CA . MET A 1 89 ? -1.710 4.332 13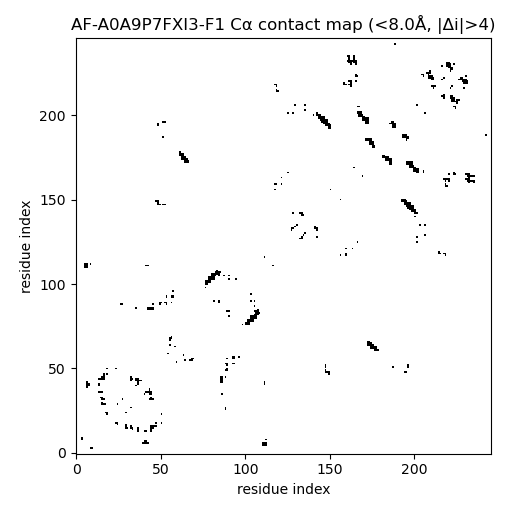.824 1.00 90.31 89 MET A CA 1
ATOM 688 C C . MET A 1 89 ? -1.934 2.857 13.476 1.00 90.31 89 MET A C 1
ATOM 690 O O . MET A 1 89 ? -2.217 2.051 14.361 1.00 90.31 89 MET A O 1
ATOM 694 N N . THR A 1 90 ? -1.780 2.497 12.201 1.00 92.25 90 THR A N 1
ATOM 695 C CA . THR A 1 90 ? -1.947 1.113 11.752 1.00 92.25 90 THR A CA 1
ATOM 696 C C . THR A 1 90 ? -0.914 0.202 12.408 1.00 92.25 90 THR A C 1
ATOM 698 O O . THR A 1 90 ? -1.268 -0.870 12.886 1.00 92.25 90 THR A O 1
ATOM 701 N N . SER A 1 91 ? 0.344 0.645 12.507 1.00 93.69 91 SER A N 1
ATOM 702 C CA . SER A 1 91 ? 1.431 -0.119 13.129 1.00 93.69 91 SER A CA 1
ATOM 703 C C . SER A 1 91 ? 1.127 -0.466 14.581 1.00 93.69 91 SER A C 1
ATOM 705 O O . SER A 1 91 ? 1.342 -1.595 15.018 1.00 93.69 91 SER A O 1
ATOM 707 N N . SER A 1 92 ? 0.593 0.505 15.324 1.00 91.69 92 SER A N 1
ATOM 708 C CA . SER A 1 92 ? 0.192 0.315 16.718 1.00 91.69 92 SER A CA 1
ATOM 709 C C . SER A 1 92 ? -0.923 -0.724 16.822 1.00 91.69 92 SER A C 1
ATOM 711 O O . SER A 1 92 ? -0.855 -1.613 17.666 1.00 91.69 92 SER A O 1
ATOM 713 N N . ARG A 1 93 ? -1.892 -0.688 15.898 1.00 90.56 93 ARG A N 1
ATOM 714 C CA . ARG A 1 93 ? -2.975 -1.675 15.826 1.00 90.56 93 ARG A CA 1
ATOM 715 C C . ARG A 1 93 ? -2.491 -3.072 15.437 1.00 90.56 93 ARG A C 1
ATOM 717 O O . ARG A 1 93 ? -2.953 -4.062 15.998 1.00 90.56 93 ARG A O 1
ATOM 724 N N . MET A 1 94 ? -1.545 -3.162 14.502 1.00 92.25 94 MET A N 1
ATOM 725 C CA . MET A 1 94 ? -0.904 -4.429 14.151 1.00 92.25 94 MET A CA 1
ATOM 726 C C . MET A 1 94 ? -0.202 -5.015 15.372 1.00 92.25 94 MET A C 1
ATOM 728 O O . MET A 1 94 ? -0.445 -6.172 15.690 1.00 92.25 94 MET A O 1
ATOM 732 N N . ALA A 1 95 ? 0.597 -4.218 16.089 1.00 92.00 95 ALA A N 1
ATOM 733 C CA . ALA A 1 95 ? 1.383 -4.670 17.237 1.00 92.00 95 ALA A CA 1
ATOM 734 C C . ALA A 1 95 ? 0.541 -5.311 18.357 1.00 92.00 95 ALA A C 1
ATOM 736 O O . ALA A 1 95 ? 1.019 -6.232 19.014 1.00 92.00 95 ALA A O 1
ATOM 737 N N . GLU A 1 96 ? -0.711 -4.883 18.544 1.00 90.19 96 GLU A N 1
ATOM 738 C CA . GLU A 1 96 ? -1.655 -5.488 19.501 1.00 90.19 96 GLU A CA 1
ATOM 739 C C . GLU A 1 96 ? -2.074 -6.921 19.124 1.00 90.19 96 GLU A C 1
ATOM 741 O O . GLU A 1 96 ? -2.478 -7.692 19.993 1.00 90.19 96 GLU A O 1
ATOM 746 N N . ASN A 1 97 ? -1.954 -7.283 17.845 1.00 87.31 97 ASN A N 1
ATOM 747 C CA . ASN A 1 97 ? -2.403 -8.554 17.271 1.00 87.31 97 ASN A CA 1
ATOM 748 C C . ASN A 1 97 ? -1.249 -9.498 16.889 1.00 87.31 97 ASN A C 1
ATOM 750 O O . ASN A 1 97 ? -1.484 -10.582 16.351 1.00 87.31 97 ASN A O 1
ATOM 754 N N . LEU A 1 98 ? 0.000 -9.100 17.150 1.00 89.50 98 LEU A N 1
ATOM 755 C CA . LEU A 1 98 ? 1.185 -9.899 16.842 1.00 89.50 98 LEU A CA 1
ATOM 756 C C . LEU A 1 98 ? 1.529 -10.890 17.953 1.00 89.50 98 LEU A C 1
ATOM 758 O O . LEU A 1 98 ? 1.392 -10.620 19.146 1.00 89.50 98 LEU A O 1
ATOM 762 N N . ASN A 1 99 ? 2.057 -12.042 17.550 1.00 88.88 99 ASN A N 1
ATOM 763 C CA . ASN A 1 99 ? 2.664 -12.997 18.464 1.00 88.88 99 ASN A CA 1
ATOM 764 C C . ASN A 1 99 ? 4.084 -12.557 18.837 1.00 88.88 99 ASN A C 1
ATOM 766 O O . ASN A 1 99 ? 4.749 -11.838 18.100 1.00 88.88 99 ASN A O 1
ATOM 770 N N . VAL A 1 100 ? 4.615 -13.095 19.939 1.00 88.94 100 VAL A N 1
ATOM 771 C CA . VAL A 1 100 ? 5.978 -12.787 20.427 1.00 88.94 100 VAL A CA 1
ATOM 772 C C . VAL A 1 100 ? 7.102 -13.105 19.428 1.00 88.94 100 VAL A C 1
ATOM 774 O O . VAL A 1 100 ? 8.214 -12.609 19.571 1.00 88.94 100 VAL A O 1
ATOM 777 N N . GLN A 1 101 ? 6.831 -13.966 18.446 1.00 91.12 101 GLN A N 1
ATOM 778 C CA . GLN A 1 101 ? 7.795 -14.355 17.415 1.00 91.12 101 GLN A CA 1
ATOM 779 C C . GLN A 1 101 ? 7.671 -13.511 16.140 1.00 91.12 101 GLN A C 1
ATOM 781 O O . GLN A 1 101 ? 8.552 -13.592 15.287 1.00 91.12 101 GLN A O 1
ATOM 786 N N . ASP A 1 102 ? 6.602 -12.726 15.999 1.00 92.50 102 ASP A N 1
ATOM 787 C CA . ASP A 1 102 ? 6.395 -11.882 14.829 1.00 92.50 102 ASP A CA 1
ATOM 788 C C . ASP A 1 102 ? 7.306 -10.647 14.894 1.00 92.50 102 ASP A C 1
ATOM 790 O O . ASP A 1 102 ? 7.627 -10.127 15.965 1.00 92.50 102 ASP A O 1
ATOM 794 N N . MET A 1 103 ? 7.715 -10.159 13.726 1.00 94.88 103 MET A N 1
ATOM 795 C CA . MET A 1 103 ? 8.526 -8.958 13.573 1.00 94.88 103 MET A CA 1
ATOM 796 C C . MET A 1 103 ? 7.759 -7.916 12.767 1.00 94.88 103 MET A C 1
ATOM 798 O O . MET A 1 103 ? 7.354 -8.176 11.636 1.00 94.88 103 MET A O 1
ATOM 802 N N . LEU A 1 104 ? 7.612 -6.719 13.333 1.00 96.12 104 LEU A N 1
ATOM 803 C CA . LEU A 1 104 ? 7.048 -5.556 12.655 1.00 96.12 104 LEU A CA 1
ATOM 804 C C . LEU A 1 104 ? 8.148 -4.525 12.404 1.00 96.12 104 LEU A C 1
ATOM 806 O O . LEU A 1 104 ? 8.765 -4.021 13.343 1.00 96.12 104 LEU A O 1
ATOM 810 N N . ILE A 1 105 ? 8.379 -4.208 11.134 1.00 97.19 105 ILE A N 1
ATOM 811 C CA . ILE A 1 105 ? 9.278 -3.145 10.693 1.00 97.19 105 ILE A CA 1
ATOM 812 C C . ILE A 1 105 ? 8.413 -2.000 10.178 1.00 97.19 105 ILE A C 1
ATOM 814 O O . ILE A 1 105 ? 7.720 -2.131 9.172 1.00 97.19 105 ILE A O 1
ATOM 818 N N . VAL A 1 106 ? 8.471 -0.873 10.880 1.00 96.81 106 VAL A N 1
ATOM 819 C CA . VAL A 1 106 ? 7.682 0.323 10.579 1.00 96.81 106 VAL A CA 1
ATOM 820 C C . VAL A 1 106 ? 8.597 1.354 9.938 1.00 96.81 106 VAL A C 1
ATOM 822 O O . VAL A 1 106 ? 9.626 1.708 10.520 1.00 96.81 106 VAL A O 1
ATOM 825 N N . THR A 1 107 ? 8.260 1.815 8.734 1.00 94.88 107 THR A N 1
ATOM 826 C CA . THR A 1 107 ? 9.110 2.741 7.976 1.00 94.88 107 THR A CA 1
ATOM 827 C C . THR A 1 107 ? 8.345 3.973 7.513 1.00 94.88 107 THR A C 1
ATOM 829 O O . THR A 1 107 ? 7.142 3.931 7.247 1.00 94.88 107 THR A O 1
ATOM 832 N N . ASP A 1 108 ? 9.061 5.088 7.412 1.00 91.12 108 ASP A N 1
ATOM 833 C CA . ASP A 1 108 ? 8.597 6.300 6.747 1.00 91.12 108 ASP A CA 1
ATOM 834 C C . ASP A 1 108 ? 9.794 7.072 6.183 1.00 91.12 108 ASP A C 1
ATOM 836 O O . ASP A 1 108 ? 10.949 6.813 6.542 1.00 91.12 108 ASP A O 1
ATOM 840 N N . LEU A 1 109 ? 9.518 8.026 5.300 1.00 86.12 109 LEU A N 1
ATOM 841 C CA . LEU A 1 109 ? 10.508 8.980 4.844 1.00 86.12 109 LEU A CA 1
ATOM 842 C C . LEU A 1 109 ? 10.583 10.143 5.845 1.00 86.12 109 LEU A C 1
ATOM 844 O O . LEU A 1 109 ? 9.559 10.637 6.310 1.00 86.12 109 LEU A O 1
ATOM 848 N N . PRO A 1 110 ? 11.782 10.679 6.130 1.00 76.31 110 PRO A N 1
ATOM 849 C CA . PRO A 1 110 ? 11.881 11.944 6.864 1.00 76.31 110 PRO A CA 1
ATOM 850 C C . PRO A 1 110 ? 11.215 13.100 6.091 1.00 76.31 110 PRO A C 1
ATOM 852 O O . PRO A 1 110 ? 10.796 14.105 6.669 1.00 76.31 110 PRO A O 1
ATOM 855 N N . GLU A 1 111 ? 11.126 12.945 4.770 1.00 76.38 111 GLU A N 1
ATOM 856 C CA . GLU A 1 111 ? 10.794 13.964 3.793 1.00 76.38 111 GLU A CA 1
ATOM 857 C C . GLU A 1 111 ? 9.902 13.366 2.690 1.00 76.38 111 GLU A C 1
ATOM 859 O O . GLU A 1 111 ? 10.346 12.551 1.884 1.00 76.38 111 GLU A O 1
ATOM 864 N N . VAL A 1 112 ? 8.630 13.764 2.655 1.00 71.62 112 VAL A N 1
ATOM 865 C CA . VAL A 1 112 ? 7.598 13.267 1.737 1.00 71.62 112 VAL A CA 1
ATOM 866 C C . VAL A 1 112 ? 7.299 14.334 0.675 1.00 71.62 112 VAL A C 1
ATOM 868 O O . VAL A 1 112 ? 6.869 15.451 0.987 1.00 71.62 112 VAL A O 1
ATOM 871 N N . TYR A 1 113 ? 7.499 13.984 -0.603 1.00 67.94 113 TYR A N 1
ATOM 872 C CA . TYR A 1 113 ? 7.175 14.831 -1.758 1.00 67.94 113 TYR A CA 1
ATOM 873 C C . TYR A 1 113 ? 6.378 14.059 -2.821 1.00 67.94 113 TYR A C 1
ATOM 875 O O . TYR A 1 113 ? 6.931 13.323 -3.630 1.00 67.94 113 TYR A O 1
ATOM 883 N N . PHE A 1 114 ? 5.056 14.256 -2.814 1.00 65.69 114 PHE A N 1
ATOM 884 C CA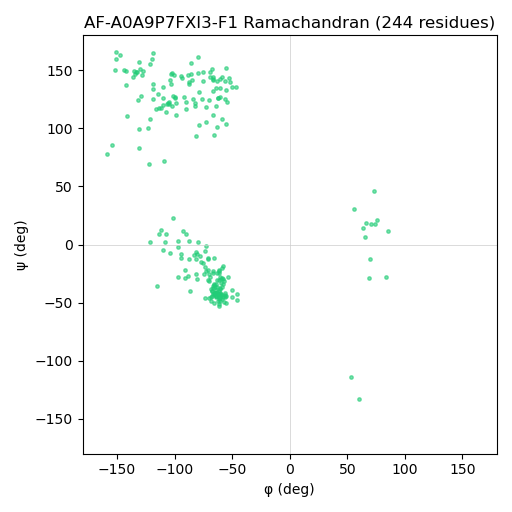 . PHE A 1 114 ? 4.063 13.454 -3.545 1.00 65.69 114 PHE A CA 1
ATOM 885 C C . PHE A 1 114 ? 4.327 13.203 -5.049 1.00 65.69 114 PHE A C 1
ATOM 887 O O . PHE A 1 114 ? 4.071 12.083 -5.487 1.00 65.69 114 PHE A O 1
ATOM 894 N N . PRO A 1 115 ? 4.830 14.163 -5.856 1.00 65.44 115 PRO A N 1
ATOM 895 C CA . PRO A 1 115 ? 5.035 13.941 -7.293 1.00 65.44 115 PRO A CA 1
ATOM 896 C C . PRO A 1 115 ? 6.018 12.820 -7.650 1.00 65.44 115 PRO A C 1
ATOM 898 O O . PRO A 1 115 ? 5.915 12.266 -8.737 1.00 65.44 115 PRO A O 1
ATOM 901 N N . GLU A 1 116 ? 6.932 12.470 -6.743 1.00 75.12 116 GLU A N 1
ATOM 902 C CA . GLU A 1 116 ? 8.055 11.568 -7.026 1.00 75.12 116 GLU A CA 1
ATOM 903 C C . GLU A 1 116 ? 7.953 10.232 -6.269 1.00 75.12 116 GLU A C 1
ATOM 905 O O . GLU A 1 116 ? 8.910 9.472 -6.250 1.00 75.12 116 GLU A O 1
ATOM 910 N N . LEU A 1 117 ? 6.828 9.920 -5.608 1.00 86.69 117 LEU A N 1
ATOM 911 C CA . LEU A 1 117 ? 6.741 8.738 -4.727 1.00 86.69 117 LEU A CA 1
ATOM 912 C C . LEU A 1 117 ? 6.258 7.466 -5.423 1.00 86.69 117 LEU A C 1
ATOM 914 O O . LEU A 1 117 ? 6.531 6.371 -4.939 1.00 86.69 117 LEU A O 1
ATOM 918 N N . LEU A 1 118 ? 5.563 7.581 -6.556 1.00 92.31 118 LEU A N 1
ATOM 919 C CA . LEU A 1 118 ? 4.923 6.429 -7.196 1.00 92.31 118 LEU A CA 1
ATOM 920 C C . LEU A 1 118 ? 5.937 5.431 -7.772 1.00 92.31 118 LEU A C 1
ATOM 922 O O . LEU A 1 118 ? 5.802 4.227 -7.552 1.00 92.31 118 LEU A O 1
ATOM 926 N N . ALA A 1 119 ? 6.967 5.912 -8.476 1.00 94.12 119 ALA A N 1
ATOM 927 C CA . ALA A 1 119 ? 7.993 5.030 -9.030 1.00 94.12 119 ALA A CA 1
ATOM 928 C C . ALA A 1 119 ? 8.887 4.408 -7.940 1.00 94.12 119 ALA A C 1
ATOM 930 O O . ALA A 1 119 ? 9.050 3.185 -7.963 1.00 94.12 119 ALA A O 1
ATOM 931 N N . PRO A 1 120 ? 9.391 5.164 -6.940 1.00 93.69 120 PRO A N 1
ATOM 932 C CA . PRO A 1 120 ? 10.114 4.580 -5.813 1.00 93.69 120 PRO A CA 1
ATOM 933 C C . PRO A 1 120 ? 9.278 3.595 -4.998 1.00 93.69 120 PRO A C 1
ATOM 935 O O . PRO A 1 120 ? 9.814 2.568 -4.579 1.00 93.69 120 PRO A O 1
ATOM 938 N N . LEU A 1 121 ? 7.977 3.850 -4.802 1.00 95.19 121 LEU A N 1
ATOM 939 C CA . LEU A 1 121 ? 7.077 2.896 -4.153 1.00 95.19 121 LEU A CA 1
ATOM 940 C C . LEU A 1 121 ? 7.002 1.599 -4.957 1.00 95.19 121 LEU A C 1
ATOM 942 O O . LEU A 1 121 ? 7.278 0.535 -4.407 1.00 95.19 121 LEU A O 1
ATOM 946 N N . LEU A 1 122 ? 6.694 1.681 -6.259 1.00 97.38 122 LEU A N 1
ATOM 947 C CA . LEU A 1 122 ? 6.639 0.500 -7.119 1.00 97.38 122 LEU A CA 1
ATOM 948 C C . LEU A 1 122 ? 7.967 -0.255 -7.063 1.00 97.38 122 LEU A C 1
ATOM 950 O O . LEU A 1 122 ? 7.965 -1.440 -6.757 1.00 97.38 122 LEU A O 1
ATOM 954 N N . ARG A 1 123 ? 9.099 0.429 -7.261 1.00 96.88 123 ARG A N 1
ATOM 955 C CA . ARG A 1 123 ? 10.447 -0.153 -7.194 1.00 96.88 123 ARG A CA 1
ATOM 956 C C . ARG A 1 123 ? 10.719 -0.852 -5.864 1.00 96.88 123 ARG A C 1
ATOM 958 O O . ARG A 1 123 ? 11.243 -1.963 -5.877 1.00 96.88 123 ARG A O 1
ATOM 965 N N . SER A 1 124 ? 10.341 -0.233 -4.747 1.00 96.12 124 SER A N 1
ATOM 966 C CA . SER A 1 124 ? 10.489 -0.818 -3.411 1.00 96.12 124 SER A CA 1
ATOM 967 C C . SER A 1 124 ? 9.686 -2.108 -3.299 1.00 96.12 124 SER A C 1
ATOM 969 O O . SER A 1 124 ? 10.235 -3.120 -2.876 1.00 96.12 124 SER A O 1
ATOM 971 N N . LEU A 1 125 ? 8.433 -2.111 -3.771 1.00 97.38 125 LEU A N 1
ATOM 972 C CA . LEU A 1 125 ? 7.603 -3.315 -3.828 1.00 97.38 125 LEU A CA 1
ATOM 973 C C . LEU A 1 125 ? 8.260 -4.405 -4.685 1.00 97.38 125 LEU A C 1
ATOM 975 O O . LEU A 1 125 ? 8.385 -5.529 -4.216 1.00 97.38 125 LEU A O 1
ATOM 979 N N . LEU A 1 126 ? 8.765 -4.084 -5.888 1.00 96.88 126 LEU A N 1
ATOM 980 C CA . LEU A 1 126 ? 9.479 -5.061 -6.730 1.00 96.88 126 LEU A CA 1
ATOM 981 C C . LEU A 1 126 ? 10.665 -5.687 -5.977 1.00 96.88 126 LEU A C 1
ATOM 983 O O . LEU A 1 126 ? 10.879 -6.892 -6.076 1.00 96.88 126 LEU A O 1
ATOM 987 N N . GLN A 1 127 ? 11.439 -4.877 -5.248 1.00 95.31 127 GLN A N 1
ATOM 988 C CA . GLN A 1 127 ? 12.625 -5.325 -4.516 1.00 95.31 127 GLN A CA 1
ATOM 989 C C . GLN A 1 127 ? 12.272 -6.227 -3.331 1.00 95.31 127 GLN A C 1
ATOM 991 O O . GLN A 1 127 ? 12.861 -7.297 -3.193 1.00 95.31 127 GLN A O 1
ATOM 996 N N . VAL A 1 128 ? 11.310 -5.829 -2.494 1.00 94.56 128 VAL A N 1
ATOM 997 C CA . VAL A 1 128 ? 10.935 -6.601 -1.294 1.00 94.56 128 VAL A CA 1
ATOM 998 C C . VAL A 1 128 ? 10.108 -7.845 -1.619 1.00 94.56 128 VAL A C 1
ATOM 1000 O O . VAL A 1 128 ? 10.019 -8.741 -0.790 1.00 94.56 128 VAL A O 1
ATOM 1003 N N . THR A 1 129 ? 9.552 -7.944 -2.830 1.00 94.44 129 THR A N 1
ATOM 1004 C CA . THR A 1 129 ? 8.920 -9.170 -3.348 1.00 94.44 129 THR A CA 1
ATOM 1005 C C . THR A 1 129 ? 9.814 -9.937 -4.329 1.00 94.44 129 THR A C 1
ATOM 1007 O O . THR A 1 129 ? 9.298 -10.649 -5.188 1.00 94.44 129 THR A O 1
ATOM 1010 N N . SER A 1 130 ? 11.133 -9.740 -4.271 1.00 92.38 130 SER A N 1
ATOM 1011 C CA . SER A 1 130 ? 12.127 -10.476 -5.063 1.00 92.38 130 SER A CA 1
ATOM 1012 C C . SER A 1 130 ? 13.095 -11.236 -4.148 1.00 92.38 130 SER A C 1
ATOM 1014 O O . SER A 1 130 ? 13.182 -10.936 -2.953 1.00 92.38 130 SER A O 1
ATOM 1016 N N . PRO A 1 131 ? 13.874 -12.206 -4.669 1.00 89.81 131 PRO A N 1
ATOM 1017 C CA . PRO A 1 131 ? 14.953 -12.819 -3.903 1.00 89.81 131 PRO A CA 1
ATOM 1018 C C . PRO A 1 131 ? 15.905 -11.764 -3.302 1.00 89.81 131 PRO A C 1
ATOM 1020 O O . PRO A 1 131 ? 16.243 -10.794 -3.984 1.00 89.81 131 PRO A O 1
ATOM 1023 N N . PRO A 1 132 ? 16.369 -11.949 -2.052 1.00 89.56 132 PRO A N 1
ATOM 1024 C CA . PRO A 1 132 ? 16.214 -13.146 -1.220 1.00 89.56 132 PRO A CA 1
ATOM 1025 C C . PRO A 1 132 ? 14.925 -13.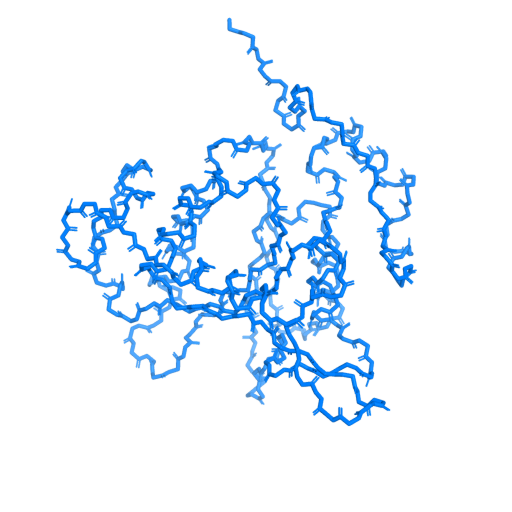193 -0.377 1.00 89.56 132 PRO A C 1
ATOM 1027 O O . PRO A 1 132 ? 14.770 -14.124 0.405 1.00 89.56 132 PRO A O 1
ATOM 1030 N N . PHE A 1 133 ? 14.028 -12.210 -0.496 1.00 87.44 133 PHE A N 1
ATOM 1031 C CA . PHE A 1 133 ? 12.830 -12.093 0.349 1.00 87.44 133 PHE A CA 1
ATOM 1032 C C . PHE A 1 133 ? 11.670 -12.984 -0.103 1.00 87.44 133 PHE A C 1
ATOM 1034 O O . PHE A 1 133 ? 10.844 -13.365 0.716 1.00 87.44 133 PHE A O 1
ATOM 1041 N N . SER A 1 134 ? 11.631 -13.337 -1.389 1.00 83.12 134 SER A N 1
ATOM 1042 C CA . SER A 1 134 ? 10.695 -14.314 -1.952 1.00 83.12 134 SER A CA 1
ATOM 1043 C C . SER A 1 134 ? 11.450 -15.502 -2.547 1.00 83.12 134 SER A C 1
ATOM 1045 O O . SER A 1 134 ? 12.390 -15.303 -3.329 1.00 83.12 134 SER A O 1
ATOM 1047 N N . SER A 1 135 ? 11.023 -16.730 -2.260 1.00 73.19 135 SER A N 1
ATOM 1048 C CA . SER A 1 135 ? 11.565 -17.928 -2.898 1.00 73.19 135 SER A CA 1
ATOM 1049 C C . SER A 1 135 ? 10.887 -18.192 -4.251 1.00 73.19 135 SER A C 1
ATOM 1051 O O . SER A 1 135 ? 9.675 -18.363 -4.306 1.00 73.19 135 SER A O 1
ATOM 1053 N N . PRO A 1 136 ? 11.633 -18.331 -5.363 1.00 64.50 136 PRO A N 1
ATOM 1054 C CA . PRO A 1 136 ? 11.056 -18.707 -6.659 1.00 64.50 136 PRO A CA 1
ATOM 1055 C C . PRO A 1 136 ? 10.632 -20.188 -6.730 1.00 64.50 136 PRO A C 1
ATOM 1057 O O . PRO A 1 136 ? 10.176 -20.648 -7.773 1.00 64.50 136 PRO A O 1
ATOM 1060 N N . SER A 1 137 ? 10.841 -20.955 -5.653 1.00 61.84 137 SER A N 1
ATOM 1061 C CA . SER A 1 137 ? 10.594 -22.402 -5.589 1.00 61.84 137 SER A CA 1
ATOM 1062 C C . SER A 1 137 ? 9.404 -22.796 -4.713 1.00 61.84 137 SER A C 1
ATOM 1064 O O . SER A 1 137 ? 9.059 -23.978 -4.673 1.00 61.84 137 SER A O 1
ATOM 1066 N N . SER A 1 138 ? 8.772 -21.843 -4.018 1.00 57.66 138 SER A N 1
ATOM 1067 C CA . SER A 1 138 ? 7.547 -22.111 -3.272 1.00 57.66 138 SER A CA 1
ATOM 1068 C C . SER A 1 138 ? 6.360 -22.154 -4.234 1.00 57.66 138 SER A C 1
ATOM 1070 O O . SER A 1 138 ? 6.165 -21.273 -5.066 1.00 57.66 138 SER A O 1
ATOM 1072 N N . THR A 1 139 ? 5.543 -23.199 -4.121 1.00 55.69 139 THR A N 1
ATOM 1073 C CA . THR A 1 139 ? 4.194 -23.222 -4.710 1.00 55.69 139 THR A CA 1
ATOM 1074 C C . THR A 1 139 ? 3.233 -22.285 -3.974 1.00 55.69 139 THR A C 1
ATOM 1076 O O . THR A 1 139 ? 2.143 -22.027 -4.473 1.00 55.69 139 THR A O 1
ATOM 1079 N N . ASP A 1 140 ? 3.647 -21.785 -2.808 1.00 59.16 140 ASP A N 1
ATOM 1080 C CA . ASP A 1 140 ? 2.912 -20.830 -1.989 1.00 59.16 140 ASP A CA 1
ATOM 1081 C C . ASP A 1 140 ? 3.346 -19.394 -2.313 1.00 59.16 140 ASP A C 1
ATOM 1083 O O . ASP A 1 140 ? 4.522 -19.121 -2.585 1.00 59.16 140 ASP A O 1
ATOM 1087 N N . LEU A 1 141 ? 2.377 -18.478 -2.275 1.00 64.31 141 LEU A N 1
ATOM 1088 C CA . LEU A 1 141 ? 2.576 -17.039 -2.420 1.00 64.31 141 LEU A CA 1
ATOM 1089 C C . LEU A 1 141 ? 3.387 -16.520 -1.220 1.00 64.31 141 LEU A C 1
ATOM 1091 O O . LEU A 1 141 ? 2.832 -16.229 -0.167 1.00 64.31 141 LEU A O 1
ATOM 1095 N N . ASP A 1 142 ? 4.708 -16.445 -1.382 1.00 78.12 142 ASP A N 1
ATOM 1096 C CA . ASP A 1 142 ? 5.665 -16.244 -0.277 1.00 78.12 142 ASP A CA 1
ATOM 1097 C C . ASP A 1 142 ? 5.597 -14.832 0.342 1.00 78.12 142 ASP A C 1
ATOM 1099 O O . ASP A 1 142 ? 5.932 -14.636 1.507 1.00 78.12 142 ASP A O 1
ATOM 1103 N N . VAL A 1 143 ? 5.141 -13.837 -0.431 1.00 90.62 143 VAL A N 1
ATOM 1104 C CA . VAL A 1 143 ? 4.958 -12.456 0.037 1.00 90.62 143 VAL A CA 1
ATOM 1105 C C . VAL A 1 143 ? 3.584 -11.936 -0.377 1.00 90.62 143 VAL A C 1
ATOM 1107 O O . VAL A 1 143 ? 3.242 -11.909 -1.564 1.00 90.62 143 VAL A O 1
ATOM 1110 N N . THR A 1 144 ? 2.818 -11.480 0.612 1.00 93.00 144 THR A N 1
ATOM 1111 C CA . THR A 1 144 ? 1.538 -10.787 0.429 1.00 93.00 144 THR A CA 1
ATOM 1112 C C . THR A 1 144 ? 1.754 -9.288 0.560 1.00 93.00 144 THR A C 1
ATOM 1114 O O . THR A 1 144 ? 2.296 -8.818 1.560 1.00 93.00 144 THR A O 1
ATOM 1117 N N . VAL A 1 145 ? 1.304 -8.526 -0.433 1.00 96.00 145 VAL A N 1
ATOM 1118 C CA . VAL A 1 145 ? 1.303 -7.063 -0.392 1.00 96.00 145 VAL A CA 1
ATOM 1119 C C . VAL A 1 145 ? -0.114 -6.600 -0.078 1.00 96.00 145 VAL A C 1
ATOM 1121 O O . VAL A 1 145 ? -1.038 -6.873 -0.839 1.00 96.00 145 VAL A O 1
ATOM 1124 N N . VAL A 1 146 ? -0.287 -5.890 1.035 1.00 96.94 146 VAL A N 1
ATOM 1125 C CA . VAL A 1 146 ? -1.567 -5.276 1.414 1.00 96.94 146 VAL A CA 1
ATOM 1126 C C . VAL A 1 146 ? -1.473 -3.777 1.165 1.00 96.94 146 VAL A C 1
ATOM 1128 O O . VAL A 1 146 ? -0.605 -3.114 1.732 1.00 96.94 146 VAL A O 1
ATOM 1131 N N . ILE A 1 147 ? -2.351 -3.232 0.322 1.00 97.12 147 ILE A N 1
ATOM 1132 C CA . ILE A 1 147 ? -2.377 -1.798 0.009 1.00 97.12 147 ILE A CA 1
ATOM 1133 C C . ILE A 1 147 ? -3.697 -1.218 0.485 1.00 97.12 147 ILE A C 1
ATOM 1135 O O . ILE A 1 147 ? -4.752 -1.555 -0.045 1.00 97.12 147 ILE A O 1
ATOM 1139 N N . SER A 1 148 ? -3.634 -0.296 1.441 1.00 95.38 148 SER A N 1
ATOM 1140 C CA . SER A 1 148 ? -4.773 0.562 1.741 1.00 95.38 148 SER A CA 1
ATOM 1141 C C . SER A 1 148 ? -4.692 1.845 0.936 1.00 95.38 148 SER A C 1
ATOM 1143 O O . SER A 1 148 ? -3.677 2.543 0.951 1.00 95.38 148 SER A O 1
ATOM 1145 N N . TYR A 1 149 ? -5.761 2.161 0.219 1.00 94.25 149 TYR 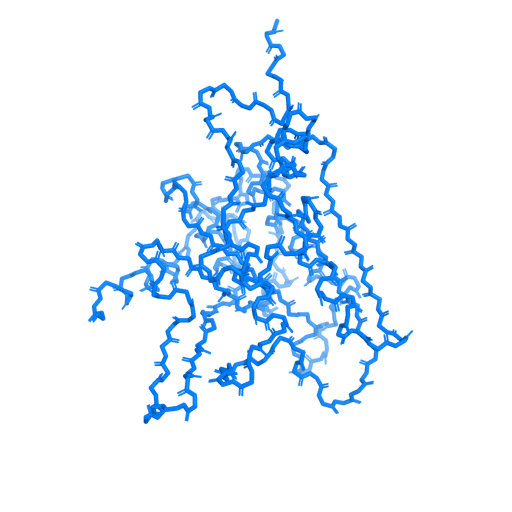A N 1
ATOM 1146 C CA . TYR A 1 149 ? -5.753 3.215 -0.778 1.00 94.25 149 TYR A CA 1
ATOM 1147 C C . TYR A 1 149 ? -7.065 3.992 -0.784 1.00 94.25 149 TYR A C 1
ATOM 1149 O O . TYR A 1 149 ? -8.147 3.425 -0.731 1.00 94.25 149 TYR A O 1
ATOM 1157 N N . LYS A 1 150 ? -6.971 5.315 -0.894 1.00 91.94 150 LYS A N 1
ATOM 1158 C CA . LYS A 1 150 ? -8.108 6.205 -1.141 1.00 91.94 150 LYS A CA 1
ATOM 1159 C C . LYS A 1 150 ? -7.751 7.099 -2.312 1.00 91.94 150 LYS A C 1
ATOM 1161 O O . LYS A 1 150 ? -6.716 7.761 -2.256 1.00 91.94 150 LYS A O 1
ATOM 1166 N N . ILE A 1 151 ? -8.616 7.150 -3.320 1.00 90.50 151 ILE A N 1
ATOM 1167 C CA . ILE A 1 151 ? -8.393 7.984 -4.505 1.00 90.50 151 ILE A CA 1
ATOM 1168 C C . ILE A 1 151 ? -8.350 9.454 -4.078 1.00 90.50 151 ILE A C 1
ATOM 1170 O O . ILE A 1 151 ? -9.280 9.951 -3.435 1.00 90.50 151 ILE A O 1
ATOM 1174 N N . ARG A 1 152 ? -7.278 10.169 -4.437 1.00 87.38 152 ARG A N 1
ATOM 1175 C CA . ARG A 1 152 ? -7.168 11.628 -4.242 1.00 87.38 152 ARG A CA 1
ATOM 1176 C C . ARG A 1 152 ? -7.093 12.369 -5.560 1.00 87.38 152 ARG A C 1
ATOM 1178 O O . ARG A 1 152 ? -7.606 13.480 -5.670 1.00 87.38 152 ARG A O 1
ATOM 1185 N N . SER A 1 153 ? -6.440 11.775 -6.550 1.00 90.06 153 SER A N 1
ATOM 1186 C CA . SER A 1 153 ? -6.290 12.343 -7.880 1.00 90.06 153 SER A CA 1
ATOM 1187 C C . SER A 1 153 ? -6.083 11.216 -8.876 1.00 90.06 153 SER A C 1
ATOM 1189 O O . SER A 1 153 ? -4.946 10.939 -9.256 1.00 90.06 153 SER A O 1
ATOM 1191 N N . LEU A 1 154 ? -7.190 10.644 -9.360 1.00 89.62 154 LEU A N 1
ATOM 1192 C CA . LEU A 1 154 ? -7.176 9.507 -10.283 1.00 89.62 154 LEU A CA 1
ATOM 1193 C C . LEU A 1 154 ? -6.173 9.697 -11.431 1.00 89.62 154 LEU A C 1
ATOM 1195 O O . LEU A 1 154 ? -5.311 8.859 -11.634 1.00 89.62 154 LEU A O 1
ATOM 1199 N N . SER A 1 155 ? -6.172 10.856 -12.096 1.00 91.12 155 SER A N 1
ATOM 1200 C CA . SER A 1 155 ? -5.244 11.147 -13.203 1.00 91.12 155 SER A CA 1
ATOM 1201 C C . SER A 1 155 ? -3.753 11.105 -12.840 1.00 91.12 155 SER A C 1
ATOM 1203 O O . SER A 1 155 ? -2.924 10.840 -13.707 1.00 91.12 155 SER A O 1
ATOM 1205 N N . LYS A 1 156 ? -3.398 11.381 -11.580 1.00 90.25 156 LYS A N 1
ATOM 1206 C CA . LYS A 1 156 ? -2.015 11.319 -11.082 1.00 90.25 156 LYS A CA 1
ATOM 1207 C C . LYS A 1 156 ? -1.652 9.924 -10.582 1.00 90.25 156 LYS A C 1
ATOM 1209 O O . LYS A 1 156 ? -0.482 9.571 -10.602 1.00 90.25 156 LYS A O 1
ATOM 1214 N N . GLU A 1 157 ? -2.641 9.159 -10.132 1.00 93.19 157 GLU A N 1
ATOM 1215 C CA . GLU A 1 157 ? -2.480 7.839 -9.517 1.00 93.19 157 GLU A CA 1
ATOM 1216 C C . GLU A 1 157 ? -2.563 6.708 -10.559 1.00 93.19 157 GLU A C 1
ATOM 1218 O O . GLU A 1 157 ? -1.898 5.688 -10.405 1.00 93.19 157 GLU A O 1
ATOM 1223 N N . THR A 1 158 ? -3.300 6.899 -11.659 1.00 94.19 158 THR A N 1
ATOM 1224 C CA . THR A 1 158 ? -3.457 5.923 -12.752 1.00 94.19 158 THR A CA 1
ATOM 1225 C C . THR A 1 158 ? -2.130 5.366 -13.284 1.00 94.19 158 THR A C 1
ATOM 1227 O O . THR A 1 158 ? -2.041 4.149 -13.415 1.00 94.19 158 THR A O 1
ATOM 1230 N N . PRO A 1 159 ? -1.068 6.163 -13.539 1.00 95.25 159 PRO A N 1
ATOM 1231 C CA . PRO A 1 159 ? 0.203 5.605 -14.009 1.00 95.25 159 PRO A CA 1
ATOM 1232 C C . PRO A 1 159 ? 0.811 4.569 -13.056 1.00 95.25 159 PRO A C 1
ATOM 1234 O O . PRO A 1 159 ? 1.410 3.598 -13.509 1.00 95.25 159 PRO A O 1
ATOM 1237 N N . PHE A 1 160 ? 0.636 4.744 -11.740 1.00 96.50 160 PHE A N 1
ATOM 1238 C CA . PHE A 1 160 ? 1.079 3.751 -10.764 1.00 96.50 160 PHE A CA 1
ATOM 1239 C C . PHE A 1 160 ? 0.286 2.460 -10.903 1.00 96.50 160 PHE A C 1
ATOM 1241 O O . PHE A 1 160 ? 0.896 1.405 -11.016 1.00 96.50 160 PHE A O 1
ATOM 1248 N N . TRP A 1 161 ? -1.045 2.534 -10.932 1.00 97.56 161 TRP A N 1
ATOM 1249 C CA . TRP A 1 161 ? -1.901 1.349 -11.009 1.00 97.56 161 TRP A CA 1
ATOM 1250 C C . TRP A 1 161 ? -1.725 0.580 -12.320 1.00 97.56 161 TRP A C 1
ATOM 1252 O O . TRP A 1 161 ? -1.573 -0.642 -12.294 1.00 97.56 161 TRP A O 1
ATOM 1262 N N . ALA A 1 162 ? -1.626 1.301 -13.437 1.00 97.75 162 ALA A N 1
ATOM 1263 C CA . ALA A 1 162 ? -1.362 0.735 -14.754 1.00 97.75 162 ALA A CA 1
ATOM 1264 C C . ALA A 1 162 ? -0.012 0.008 -14.817 1.00 97.75 162 ALA A C 1
ATOM 1266 O O . ALA A 1 162 ? 0.096 -1.053 -15.430 1.00 97.75 162 ALA A O 1
ATOM 1267 N N . ALA A 1 163 ? 1.029 0.554 -14.181 1.00 98.00 163 ALA A N 1
ATOM 1268 C CA . ALA A 1 163 ? 2.316 -0.122 -14.075 1.00 98.00 163 ALA A CA 1
ATOM 1269 C C . ALA A 1 163 ? 2.255 -1.287 -13.078 1.00 98.00 163 ALA A C 1
ATOM 1271 O O . ALA A 1 163 ? 2.723 -2.379 -13.383 1.00 98.00 163 ALA A O 1
ATOM 1272 N N . PHE A 1 164 ? 1.666 -1.080 -11.901 1.00 98.44 164 PHE A N 1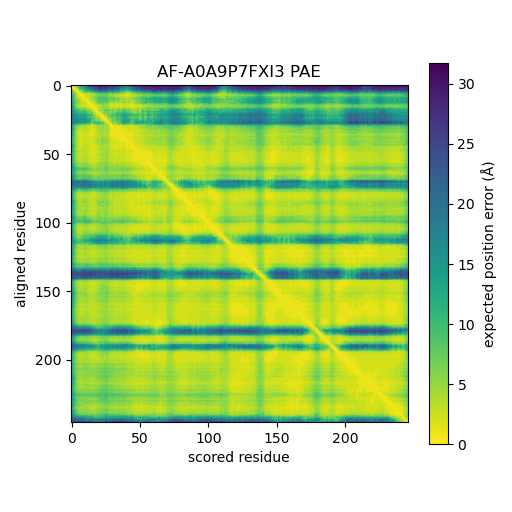
ATOM 1273 C CA . PHE A 1 164 ? 1.558 -2.062 -10.826 1.00 98.44 164 PHE A CA 1
ATOM 1274 C C . PHE A 1 164 ? 0.883 -3.355 -11.300 1.00 98.44 164 PHE A C 1
ATOM 1276 O O . PHE A 1 164 ? 1.436 -4.430 -11.068 1.00 98.44 164 PHE A O 1
ATOM 1283 N N . GLY A 1 165 ? -0.224 -3.264 -12.047 1.00 98.19 165 GLY A N 1
ATOM 1284 C CA . GLY A 1 165 ? -0.942 -4.429 -12.581 1.00 98.19 165 GLY A CA 1
ATOM 1285 C C . GLY A 1 165 ? -0.139 -5.283 -13.568 1.00 98.19 165 GLY A C 1
ATOM 1286 O O . GLY A 1 165 ? -0.341 -6.497 -13.647 1.00 98.19 165 GLY A O 1
ATOM 1287 N N . LEU A 1 166 ? 0.864 -4.703 -14.240 1.00 98.25 166 LEU A N 1
ATOM 1288 C CA . LEU A 1 166 ? 1.793 -5.479 -15.069 1.00 98.25 166 LEU A CA 1
ATOM 1289 C C . LEU A 1 166 ? 2.653 -6.415 -14.217 1.00 98.25 166 LEU A C 1
ATOM 1291 O O . LEU A 1 166 ? 2.999 -7.507 -14.655 1.00 98.25 166 LEU A O 1
ATOM 1295 N N . TRP A 1 167 ? 3.033 -5.981 -13.015 1.00 97.75 167 TRP A N 1
ATOM 1296 C CA . TRP A 1 167 ? 3.993 -6.666 -12.150 1.00 97.75 167 TRP A CA 1
ATOM 1297 C C . TRP A 1 167 ? 3.327 -7.550 -11.087 1.00 97.75 167 TRP A C 1
ATOM 1299 O O . TRP A 1 167 ? 3.925 -8.544 -10.661 1.00 97.75 167 TRP A O 1
ATOM 1309 N N . PHE A 1 168 ? 2.108 -7.199 -10.677 1.00 97.81 168 PHE A N 1
ATOM 1310 C CA . PHE A 1 168 ? 1.353 -7.827 -9.598 1.00 97.81 168 PHE A CA 1
ATOM 1311 C C . PHE A 1 168 ? -0.054 -8.211 -10.063 1.00 97.81 168 PHE A C 1
ATOM 1313 O O . PHE A 1 168 ? -0.670 -7.508 -10.859 1.00 97.81 168 PHE A O 1
ATOM 1320 N N . THR A 1 169 ? -0.576 -9.318 -9.544 1.00 96.69 169 THR A N 1
ATOM 1321 C CA . THR A 1 169 ? -2.024 -9.559 -9.494 1.00 96.69 169 THR A CA 1
ATOM 1322 C C . THR A 1 169 ? -2.559 -8.938 -8.219 1.00 96.69 169 THR A C 1
ATOM 1324 O O . THR A 1 169 ? -1.899 -9.046 -7.185 1.00 96.69 169 THR A O 1
ATOM 1327 N N . PHE A 1 170 ? -3.729 -8.313 -8.266 1.00 97.12 170 PHE A N 1
ATOM 1328 C CA . PHE A 1 170 ? -4.342 -7.731 -7.081 1.00 97.12 170 PHE A CA 1
ATOM 1329 C C . PHE A 1 170 ? -5.861 -7.702 -7.184 1.00 97.12 170 PHE A C 1
ATOM 1331 O O . PHE A 1 170 ? -6.414 -7.586 -8.276 1.00 97.12 170 PHE A O 1
ATOM 1338 N N . GLU A 1 171 ? -6.515 -7.792 -6.034 1.00 95.94 171 GLU A N 1
ATOM 1339 C CA . GLU A 1 171 ? -7.968 -7.797 -5.907 1.00 95.94 171 GLU A CA 1
ATOM 1340 C C . GLU A 1 171 ? -8.401 -7.048 -4.642 1.00 95.94 171 GLU A C 1
ATOM 1342 O O . GLU A 1 171 ? -7.630 -6.964 -3.676 1.00 95.94 171 GLU A O 1
ATOM 1347 N N . PRO A 1 172 ? -9.589 -6.419 -4.643 1.00 95.69 172 PRO A N 1
ATOM 1348 C CA . PRO A 1 172 ? -10.086 -5.741 -3.462 1.00 95.69 172 PRO A CA 1
ATOM 1349 C C . PRO A 1 172 ? -10.589 -6.754 -2.430 1.00 95.69 172 PRO A C 1
ATOM 1351 O O . PRO A 1 172 ? -11.271 -7.711 -2.780 1.00 95.69 172 PRO A O 1
ATOM 1354 N N . VAL A 1 173 ? -10.327 -6.489 -1.153 1.00 94.94 173 VAL A N 1
ATOM 1355 C CA . VAL A 1 173 ? -10.899 -7.259 -0.041 1.00 94.94 173 VAL A CA 1
ATOM 1356 C C . VAL A 1 173 ? -12.415 -7.087 -0.017 1.00 94.94 173 VAL A C 1
ATOM 1358 O O . VAL A 1 173 ? -12.923 -5.957 -0.085 1.00 94.94 173 VAL A O 1
ATOM 1361 N N . LEU A 1 174 ? -13.137 -8.193 0.149 1.00 93.88 174 LEU A N 1
ATOM 1362 C CA . LEU A 1 174 ? -14.574 -8.191 0.382 1.00 93.88 174 LEU A CA 1
ATOM 1363 C C . LEU A 1 174 ? -14.865 -8.384 1.870 1.00 93.88 174 LEU A C 1
ATOM 1365 O O . LEU A 1 174 ? -14.170 -9.093 2.594 1.00 93.88 174 LEU A O 1
ATOM 1369 N N . ALA A 1 175 ? -15.934 -7.752 2.334 1.00 92.31 175 ALA A N 1
ATOM 1370 C CA . ALA A 1 175 ? -16.419 -7.883 3.696 1.00 92.31 175 ALA A CA 1
ATOM 1371 C C . ALA A 1 175 ? -17.915 -8.181 3.700 1.00 92.31 175 ALA A C 1
ATOM 1373 O O . ALA A 1 175 ? -18.654 -7.730 2.819 1.00 92.31 175 ALA A O 1
ATOM 1374 N N . HIS A 1 176 ? -18.376 -8.885 4.727 1.00 89.12 176 HIS A N 1
ATOM 1375 C CA . HIS A 1 176 ? -19.795 -8.975 5.033 1.00 89.12 176 HIS A CA 1
ATOM 1376 C C . HIS A 1 176 ? -20.045 -8.779 6.529 1.00 89.12 176 HIS A C 1
ATOM 1378 O O . HIS A 1 176 ? -19.235 -9.157 7.374 1.00 89.12 176 HIS A O 1
ATOM 1384 N N . GLU A 1 177 ? -21.187 -8.173 6.855 1.00 84.56 177 GLU A N 1
ATOM 1385 C CA . GLU A 1 177 ? -21.639 -8.041 8.238 1.00 84.56 177 GLU A CA 1
ATOM 1386 C C . GLU A 1 177 ? -22.501 -9.247 8.624 1.00 84.56 177 GLU A C 1
ATOM 1388 O O . GLU A 1 177 ? -23.536 -9.507 8.008 1.00 84.56 177 GLU A O 1
ATOM 1393 N N . SER A 1 178 ? -22.110 -9.970 9.675 1.00 74.81 178 SER A N 1
ATOM 1394 C CA . SER A 1 178 ? -22.755 -11.227 10.090 1.00 74.81 178 SER A CA 1
ATOM 1395 C C . SER A 1 178 ? -24.206 -11.059 10.577 1.00 74.81 178 SER A C 1
ATOM 1397 O O . SER A 1 178 ? -24.915 -12.044 10.773 1.00 74.81 178 SER A O 1
ATOM 1399 N N . SER A 1 179 ? -24.659 -9.823 10.814 1.00 68.19 179 SER A N 1
ATOM 1400 C CA . SER A 1 179 ? -26.009 -9.486 11.294 1.00 68.19 179 SER A CA 1
ATOM 1401 C C . SER A 1 179 ? -27.073 -9.457 10.186 1.00 68.19 179 SER A C 1
ATOM 1403 O O . SER A 1 179 ? -28.270 -9.441 10.487 1.00 68.19 179 SER A O 1
ATOM 1405 N N . VAL A 1 180 ? -26.662 -9.475 8.914 1.00 64.19 180 VAL A N 1
ATOM 1406 C CA . VAL A 1 180 ? -27.528 -9.461 7.724 1.00 64.19 180 VAL A CA 1
ATOM 1407 C C . VAL A 1 180 ? -27.269 -10.741 6.917 1.00 64.19 180 VAL A C 1
ATOM 1409 O O . VAL A 1 180 ? -26.244 -11.394 7.093 1.00 64.19 180 VAL A O 1
ATOM 1412 N N . LYS A 1 181 ? -28.204 -11.161 6.045 1.00 69.94 181 LYS A N 1
ATOM 1413 C CA . LYS A 1 181 ? -27.932 -12.255 5.087 1.00 69.94 181 LYS A CA 1
ATOM 1414 C C . LYS A 1 181 ? -26.572 -12.003 4.415 1.00 69.94 181 LYS A C 1
ATOM 1416 O O . LYS A 1 181 ? -26.356 -10.860 4.013 1.00 69.94 181 LYS A O 1
ATOM 1421 N N . PRO A 1 182 ? -25.703 -13.022 4.274 1.00 68.88 182 PRO A N 1
ATOM 1422 C CA . PRO A 1 182 ? -24.340 -12.821 3.802 1.00 68.88 182 PRO A CA 1
ATOM 1423 C C . PRO A 1 182 ? -24.373 -12.183 2.414 1.00 68.88 182 PRO A C 1
ATOM 1425 O O . PRO A 1 182 ? -24.771 -12.811 1.432 1.00 68.88 182 PRO A O 1
ATOM 1428 N N . HIS A 1 183 ? -24.010 -10.907 2.369 1.00 84.69 183 HIS A N 1
ATOM 1429 C CA . HIS A 1 183 ? -23.830 -10.134 1.156 1.00 84.69 183 HIS A CA 1
ATOM 1430 C C . HIS A 1 183 ? -22.409 -9.598 1.202 1.00 84.69 183 HIS A C 1
ATOM 1432 O O . HIS A 1 183 ? -22.106 -8.671 1.953 1.00 84.69 183 HIS A O 1
ATOM 1438 N N . TRP A 1 184 ? -21.534 -10.271 0.461 1.00 89.62 184 TRP A N 1
ATOM 1439 C CA . TRP A 1 184 ? -20.164 -9.835 0.275 1.00 89.62 184 TRP A CA 1
ATOM 1440 C C . TRP A 1 184 ? -20.170 -8.590 -0.590 1.00 89.62 184 TRP A C 1
ATOM 1442 O O . TRP A 1 184 ? -20.707 -8.603 -1.695 1.00 89.62 184 TRP A O 1
ATOM 1452 N N . GLN A 1 185 ? -19.576 -7.534 -0.065 1.00 90.38 185 GLN A N 1
ATOM 1453 C CA . GLN A 1 185 ? -19.386 -6.282 -0.771 1.00 90.38 185 GLN A CA 1
ATOM 1454 C C . GLN A 1 185 ? -17.941 -5.848 -0.615 1.00 90.38 185 GLN A C 1
ATOM 1456 O O . GLN A 1 185 ? -17.260 -6.213 0.348 1.00 90.38 185 GLN A O 1
ATOM 1461 N N . ARG A 1 186 ? -17.478 -5.023 -1.545 1.00 91.50 186 ARG A N 1
ATOM 1462 C CA . ARG A 1 186 ? -16.148 -4.437 -1.471 1.00 91.50 186 ARG A CA 1
ATOM 1463 C C . ARG A 1 186 ? -15.965 -3.672 -0.161 1.00 91.50 186 ARG A C 1
ATOM 1465 O O . ARG A 1 186 ? -16.723 -2.750 0.146 1.00 91.50 186 ARG A O 1
ATOM 1472 N N . PHE A 1 187 ? -14.926 -3.996 0.599 1.00 90.88 187 PHE A N 1
ATOM 1473 C CA . PHE A 1 187 ? -14.635 -3.257 1.817 1.00 90.88 187 PHE A CA 1
ATOM 1474 C C . PHE A 1 187 ? -14.224 -1.810 1.487 1.00 90.88 187 PHE A C 1
ATOM 1476 O O . PHE A 1 187 ? -13.419 -1.562 0.587 1.00 90.88 187 PHE A O 1
ATOM 1483 N N . GLY A 1 188 ? -14.824 -0.843 2.190 1.00 86.75 188 GLY A N 1
ATOM 1484 C CA . GLY A 1 188 ? -14.694 0.585 1.877 1.00 86.75 188 GLY A CA 1
ATOM 1485 C C . GLY A 1 188 ? -15.683 1.113 0.824 1.00 86.75 188 GLY A C 1
ATOM 1486 O O . GLY A 1 188 ? -15.503 2.226 0.335 1.00 86.75 188 GLY A O 1
ATOM 1487 N N . SER A 1 189 ? -16.723 0.358 0.445 1.00 83.31 189 SER A N 1
ATOM 1488 C CA . SER A 1 189 ? -17.796 0.846 -0.444 1.00 83.31 189 SER A CA 1
ATOM 1489 C C . SER A 1 189 ? -18.727 1.869 0.213 1.00 83.31 189 SER A C 1
ATOM 1491 O O . SER A 1 189 ? -19.211 2.784 -0.447 1.00 83.31 189 SER A O 1
ATOM 1493 N N . SER A 1 190 ? -18.935 1.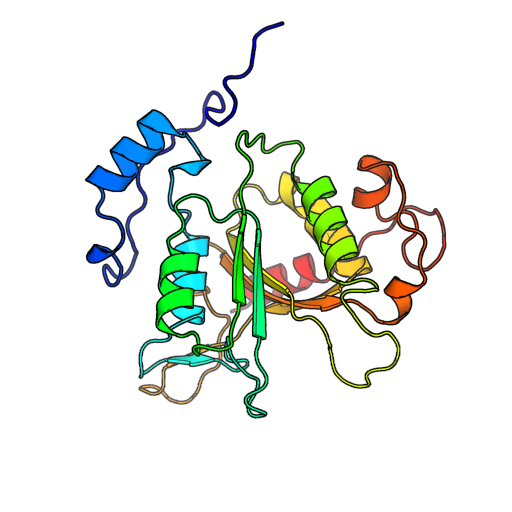772 1.526 1.00 69.88 190 SER A N 1
ATOM 1494 C CA . SER A 1 190 ? -19.916 2.577 2.263 1.00 69.88 190 SER A CA 1
ATOM 1495 C C . SER A 1 190 ? -19.459 3.996 2.625 1.00 69.88 190 SER A C 1
ATOM 1497 O O . SER A 1 190 ? -20.265 4.789 3.109 1.00 69.88 190 SER A O 1
ATOM 1499 N N . SER A 1 191 ? -18.189 4.351 2.405 1.00 60.31 191 SER A N 1
ATOM 1500 C CA . SER A 1 191 ? -17.600 5.602 2.906 1.00 60.31 191 SER A CA 1
ATOM 1501 C C . SER A 1 191 ? -17.922 6.864 2.095 1.00 60.31 191 SER A C 1
ATOM 1503 O O . SER A 1 191 ? -17.399 7.925 2.425 1.00 60.31 191 SER A O 1
ATOM 1505 N N . GLY A 1 192 ? -18.736 6.795 1.035 1.00 62.91 192 GLY A N 1
ATOM 1506 C CA . GLY A 1 192 ? -19.015 7.919 0.120 1.00 62.91 192 GLY A CA 1
ATOM 1507 C C . GLY A 1 192 ? -17.818 8.332 -0.753 1.00 62.91 192 GLY A C 1
ATOM 1508 O O . GLY A 1 192 ? -17.995 8.767 -1.886 1.00 62.91 192 GLY A O 1
ATOM 1509 N N . ASP A 1 193 ? -16.602 8.118 -0.254 1.00 72.00 193 ASP A N 1
ATOM 1510 C CA . ASP A 1 193 ? -15.346 8.181 -0.984 1.00 72.00 193 ASP A CA 1
ATOM 1511 C C . ASP A 1 193 ? -14.921 6.796 -1.481 1.00 72.00 193 ASP A C 1
ATOM 1513 O O . ASP A 1 193 ? -15.077 5.790 -0.781 1.00 72.00 193 ASP A O 1
ATOM 1517 N N . VAL A 1 194 ? -14.304 6.761 -2.665 1.00 83.94 194 VAL A N 1
ATOM 1518 C CA . VAL A 1 194 ? -13.772 5.534 -3.262 1.00 83.94 194 VAL A CA 1
ATOM 1519 C C . VAL A 1 194 ? -12.431 5.179 -2.605 1.00 83.94 194 VAL A C 1
ATOM 1521 O O . VAL A 1 194 ? -11.391 5.783 -2.892 1.00 83.94 194 VAL A O 1
ATOM 1524 N N . ALA A 1 195 ? -12.467 4.201 -1.703 1.00 90.69 195 ALA A N 1
ATOM 1525 C CA . ALA A 1 195 ? -11.303 3.667 -1.005 1.00 90.69 195 ALA A CA 1
ATOM 1526 C C . ALA A 1 195 ? -11.298 2.135 -1.022 1.00 90.69 195 ALA A C 1
ATOM 1528 O O . ALA A 1 195 ? -12.358 1.523 -1.009 1.00 90.69 195 ALA A O 1
ATOM 1529 N N . PHE A 1 196 ? -10.115 1.529 -1.043 1.00 93.75 196 PHE A N 1
ATOM 1530 C CA . PHE A 1 196 ? -9.880 0.102 -1.225 1.00 93.75 196 PHE A CA 1
ATOM 1531 C C . PHE A 1 196 ? -8.884 -0.418 -0.191 1.00 93.75 196 PHE A C 1
ATOM 1533 O O . PHE A 1 196 ? -7.932 0.280 0.164 1.00 93.75 196 PHE A O 1
ATOM 1540 N N . ILE A 1 197 ? -9.056 -1.677 0.203 1.00 95.88 197 ILE A N 1
ATOM 1541 C CA . ILE A 1 197 ? -7.952 -2.526 0.648 1.00 95.88 197 ILE A CA 1
ATOM 1542 C C . ILE A 1 197 ? -7.698 -3.518 -0.481 1.00 95.88 197 ILE A C 1
ATOM 1544 O O . ILE A 1 197 ? -8.615 -4.240 -0.861 1.00 95.88 197 ILE A O 1
ATOM 1548 N N . PHE A 1 198 ? -6.486 -3.538 -1.024 1.00 97.12 198 PHE A N 1
ATOM 1549 C CA . PHE A 1 198 ? -6.066 -4.524 -2.011 1.00 97.12 198 PHE A CA 1
ATOM 1550 C C . PHE A 1 198 ? -5.169 -5.571 -1.372 1.00 97.12 198 PHE A C 1
ATOM 1552 O O . PHE A 1 198 ? -4.257 -5.228 -0.614 1.00 97.12 198 PHE A O 1
ATOM 1559 N N . ILE A 1 199 ? -5.393 -6.825 -1.747 1.00 96.12 199 ILE A N 1
ATOM 1560 C CA . ILE A 1 199 ? -4.436 -7.912 -1.570 1.00 96.12 199 ILE A CA 1
ATOM 1561 C C . ILE A 1 199 ? -3.770 -8.146 -2.910 1.00 96.12 199 ILE A C 1
ATOM 1563 O O . ILE A 1 199 ? -4.439 -8.266 -3.935 1.00 96.12 199 ILE A O 1
ATOM 1567 N N . ALA A 1 200 ? -2.444 -8.150 -2.908 1.00 96.38 200 ALA A N 1
ATOM 1568 C CA . ALA A 1 200 ? -1.649 -8.250 -4.110 1.00 96.38 200 ALA A CA 1
ATOM 1569 C C . ALA A 1 200 ? -0.501 -9.240 -3.953 1.00 96.38 200 ALA A C 1
ATOM 1571 O O . ALA A 1 200 ? 0.095 -9.393 -2.884 1.00 96.38 200 ALA A O 1
ATOM 1572 N N . HIS A 1 201 ? -0.152 -9.865 -5.071 1.00 94.56 201 HIS A N 1
ATOM 1573 C CA . HIS A 1 201 ? 0.922 -10.837 -5.161 1.00 94.56 201 HIS A CA 1
ATOM 1574 C C . HIS A 1 201 ? 1.764 -10.605 -6.400 1.00 94.56 201 HIS A C 1
ATOM 1576 O O . HIS A 1 201 ? 1.275 -10.217 -7.465 1.00 94.56 201 HIS A O 1
ATOM 1582 N N . ARG A 1 202 ? 3.065 -10.846 -6.252 1.00 94.50 202 ARG A N 1
ATOM 1583 C CA . ARG A 1 202 ? 4.014 -10.769 -7.355 1.00 94.50 202 ARG A CA 1
ATOM 1584 C C . ARG A 1 202 ? 3.643 -11.807 -8.414 1.00 94.50 202 ARG A C 1
ATOM 1586 O O . ARG A 1 202 ? 3.560 -12.990 -8.099 1.00 94.50 202 ARG A O 1
ATOM 1593 N N . ARG A 1 203 ? 3.471 -11.383 -9.672 1.00 93.19 203 ARG A N 1
ATOM 1594 C CA . ARG A 1 203 ? 3.290 -12.325 -10.788 1.00 93.19 203 ARG A CA 1
ATOM 1595 C C . ARG A 1 203 ? 4.536 -13.218 -10.907 1.00 93.19 203 ARG A C 1
ATOM 1597 O O . ARG A 1 203 ? 5.633 -12.664 -11.017 1.00 93.19 203 ARG A O 1
ATOM 1604 N N . PRO A 1 204 ? 4.420 -14.558 -10.914 1.00 91.56 204 PRO A N 1
ATOM 1605 C CA . PRO A 1 204 ? 5.588 -15.440 -10.970 1.00 91.56 204 PRO A CA 1
ATOM 1606 C C . PRO A 1 204 ? 6.500 -15.164 -12.171 1.00 91.56 204 PRO A C 1
ATOM 1608 O O . PRO A 1 204 ? 7.722 -15.099 -12.041 1.00 91.56 204 PRO A O 1
ATOM 1611 N N . GLU A 1 205 ? 5.915 -14.917 -13.342 1.00 92.38 205 GLU A N 1
ATOM 1612 C CA . GLU A 1 205 ? 6.644 -14.590 -14.564 1.00 92.38 205 GLU A CA 1
ATOM 1613 C C . GLU A 1 205 ? 7.423 -13.272 -14.452 1.00 92.38 205 GLU A C 1
ATOM 1615 O O . GLU A 1 205 ? 8.504 -13.143 -15.037 1.00 92.38 205 GLU A O 1
ATOM 1620 N N . SER A 1 206 ? 6.933 -12.320 -13.651 1.00 94.69 206 SER A N 1
ATOM 1621 C CA . SER A 1 206 ? 7.519 -10.986 -13.526 1.00 94.69 206 SER A CA 1
ATOM 1622 C C . SER A 1 206 ? 8.769 -10.938 -12.646 1.00 94.69 206 SER A C 1
ATOM 1624 O O . SER A 1 206 ? 9.495 -9.942 -12.661 1.00 94.69 206 SER A O 1
ATOM 1626 N N . LEU A 1 207 ? 9.089 -12.024 -11.934 1.00 92.88 207 LEU A N 1
ATOM 1627 C CA . LEU A 1 207 ? 10.366 -12.203 -11.227 1.00 92.88 207 LEU A CA 1
ATOM 1628 C C . LEU A 1 207 ? 11.564 -12.316 -12.181 1.00 92.88 207 LEU A C 1
ATOM 1630 O O . LEU A 1 207 ? 12.692 -12.032 -11.792 1.00 92.88 207 LEU A O 1
ATOM 1634 N N . THR A 1 208 ? 11.327 -12.732 -13.428 1.00 92.81 208 THR A N 1
ATOM 1635 C CA . THR A 1 208 ? 12.386 -12.903 -14.440 1.00 92.81 208 THR A CA 1
ATOM 1636 C C . THR A 1 208 ? 12.564 -11.686 -15.343 1.00 92.81 208 THR A C 1
ATOM 1638 O O . THR A 1 208 ? 13.487 -11.638 -16.157 1.00 92.81 208 THR A O 1
ATOM 1641 N N . TRP A 1 209 ? 11.670 -10.703 -15.237 1.00 95.44 209 TRP A N 1
ATOM 1642 C CA . TRP A 1 209 ? 11.686 -9.532 -16.099 1.00 95.44 209 TRP A CA 1
ATOM 1643 C C . TRP A 1 209 ? 12.720 -8.512 -15.636 1.00 95.44 209 TRP A C 1
ATOM 1645 O O . TRP A 1 209 ? 12.970 -8.329 -14.446 1.00 95.44 209 TRP A O 1
ATOM 1655 N N . HIS A 1 210 ? 13.292 -7.797 -16.600 1.00 95.44 210 HIS A N 1
ATOM 1656 C CA . HIS A 1 210 ? 14.220 -6.714 -16.319 1.00 95.44 210 HIS A CA 1
ATOM 1657 C C . HIS A 1 210 ? 13.470 -5.497 -15.767 1.00 95.44 210 HIS A C 1
ATOM 1659 O O . HIS A 1 210 ? 12.647 -4.902 -16.464 1.00 95.44 210 HIS A O 1
ATOM 1665 N N . VAL A 1 211 ? 13.785 -5.093 -14.538 1.00 97.06 211 VAL A N 1
ATOM 1666 C CA . VAL A 1 211 ? 13.271 -3.857 -13.938 1.00 97.06 211 VAL A CA 1
ATOM 1667 C C . VAL A 1 211 ? 14.118 -2.676 -14.432 1.00 97.06 211 VAL A C 1
ATOM 1669 O O . VAL A 1 211 ? 15.319 -2.660 -14.171 1.00 97.06 211 VAL A O 1
ATOM 1672 N N . PRO A 1 212 ? 13.548 -1.681 -15.136 1.00 97.06 212 PRO A N 1
ATOM 1673 C CA . PRO A 1 212 ? 14.322 -0.544 -15.629 1.00 97.06 212 PRO A CA 1
ATOM 1674 C C . PRO A 1 212 ? 14.859 0.330 -14.485 1.00 97.06 212 PRO A C 1
ATOM 1676 O O . PRO A 1 212 ? 14.193 0.540 -13.469 1.00 97.06 212 PRO A O 1
ATOM 1679 N N . GLU A 1 213 ? 16.062 0.881 -14.663 1.00 95.88 213 GLU A N 1
ATOM 1680 C CA . GLU A 1 213 ? 16.676 1.821 -13.708 1.00 95.88 213 GLU A CA 1
ATOM 1681 C C . GLU A 1 213 ? 15.960 3.179 -13.688 1.00 95.88 213 GLU A C 1
ATOM 1683 O O . GLU A 1 213 ? 15.868 3.818 -12.647 1.00 95.88 213 GLU A O 1
ATOM 1688 N N . SER A 1 214 ? 15.409 3.596 -14.830 1.00 96.31 214 SER A N 1
ATOM 1689 C CA . SER A 1 214 ? 14.648 4.837 -14.978 1.00 96.31 214 SER A CA 1
ATOM 1690 C C . SER A 1 214 ? 13.246 4.696 -14.381 1.00 96.31 214 SER A C 1
ATOM 1692 O O . SER A 1 214 ? 12.484 3.804 -14.757 1.00 96.31 214 SER A O 1
ATOM 1694 N N . ASP A 1 215 ? 12.893 5.601 -13.471 1.00 94.94 215 ASP A N 1
ATOM 1695 C CA . ASP A 1 215 ? 11.571 5.670 -12.836 1.00 94.94 215 ASP A CA 1
ATOM 1696 C C . ASP A 1 215 ? 10.457 5.996 -13.837 1.00 94.94 215 ASP A C 1
ATOM 1698 O O . ASP A 1 215 ? 9.373 5.413 -13.785 1.00 94.94 215 ASP A O 1
ATOM 1702 N N . THR A 1 216 ? 10.753 6.850 -14.817 1.00 95.31 216 THR A N 1
ATOM 1703 C CA . THR A 1 216 ? 9.843 7.126 -15.931 1.00 95.31 216 THR A CA 1
ATOM 1704 C C . THR A 1 216 ? 9.579 5.864 -16.745 1.00 95.31 216 THR A C 1
ATOM 1706 O O . THR A 1 216 ? 8.427 5.562 -17.044 1.00 95.31 216 THR A O 1
ATOM 1709 N N . ASP A 1 217 ? 10.627 5.106 -17.086 1.00 97.12 217 ASP A N 1
ATOM 1710 C CA . ASP A 1 217 ? 10.480 3.867 -17.857 1.00 97.12 217 ASP A CA 1
ATOM 1711 C C . ASP A 1 217 ? 9.723 2.792 -17.072 1.00 97.12 217 ASP A C 1
ATOM 1713 O O . ASP A 1 217 ? 8.940 2.042 -17.660 1.00 97.12 217 ASP A O 1
ATOM 1717 N N . LEU A 1 218 ? 9.924 2.748 -15.750 1.00 97.31 218 LEU A N 1
ATOM 1718 C CA . LEU A 1 218 ? 9.203 1.855 -14.852 1.00 97.31 218 LEU A CA 1
ATOM 1719 C C . LEU A 1 218 ? 7.697 2.156 -14.848 1.00 97.31 218 LEU A C 1
ATOM 1721 O O . LEU A 1 218 ? 6.898 1.236 -15.023 1.00 97.31 218 LEU A O 1
ATOM 1725 N N . LEU A 1 219 ? 7.308 3.427 -14.702 1.00 96.25 219 LEU A N 1
ATOM 1726 C CA . LEU A 1 219 ? 5.896 3.833 -14.663 1.00 96.25 219 LEU A CA 1
ATOM 1727 C C . LEU A 1 219 ? 5.176 3.723 -16.010 1.00 96.25 219 LEU A C 1
ATOM 1729 O O . LEU A 1 219 ? 3.957 3.601 -16.030 1.00 96.25 219 LEU A O 1
ATOM 1733 N N . VAL A 1 220 ? 5.892 3.729 -17.138 1.00 97.00 220 VAL A N 1
ATOM 1734 C CA . VAL A 1 220 ? 5.283 3.454 -18.457 1.00 97.00 220 VAL A CA 1
ATOM 1735 C C . VAL A 1 220 ? 5.358 1.971 -18.854 1.00 97.00 220 VAL A C 1
ATOM 1737 O O . VAL A 1 220 ? 5.134 1.623 -20.017 1.00 97.00 220 VAL A O 1
ATOM 1740 N N . GLY A 1 221 ? 5.718 1.090 -17.914 1.00 97.06 221 GLY A N 1
ATOM 1741 C CA . GLY A 1 221 ? 5.656 -0.361 -18.087 1.00 97.06 221 GLY A CA 1
ATOM 1742 C C . GLY A 1 221 ? 6.754 -0.967 -18.964 1.00 97.06 221 GLY A C 1
ATOM 1743 O O . GLY A 1 221 ? 6.578 -2.072 -19.488 1.00 97.06 221 GLY A O 1
ATOM 1744 N N . ARG A 1 222 ? 7.895 -0.290 -19.161 1.00 97.69 222 ARG A N 1
ATOM 1745 C CA . ARG A 1 222 ? 9.031 -0.910 -19.868 1.00 97.69 222 ARG A CA 1
ATOM 1746 C C . ARG A 1 222 ? 9.649 -2.025 -19.031 1.00 97.69 222 ARG A C 1
ATOM 1748 O O . ARG A 1 222 ? 9.668 -1.971 -17.806 1.00 97.69 222 ARG A O 1
ATOM 1755 N N . GLY A 1 223 ? 10.175 -3.043 -19.707 1.00 96.06 223 GLY A N 1
ATOM 1756 C CA . GLY A 1 223 ? 10.750 -4.230 -19.074 1.00 96.06 223 GLY A CA 1
ATOM 1757 C C . GLY A 1 223 ? 9.700 -5.282 -18.717 1.00 96.06 223 GLY A C 1
ATOM 1758 O O . GLY A 1 223 ? 9.994 -6.478 -18.774 1.00 96.06 223 GLY A O 1
ATOM 1759 N N . ALA A 1 224 ? 8.455 -4.861 -18.463 1.00 96.06 224 ALA A N 1
ATOM 1760 C CA . ALA A 1 224 ? 7.343 -5.772 -18.248 1.00 96.06 224 ALA A CA 1
ATOM 1761 C C . ALA A 1 224 ? 7.128 -6.695 -19.459 1.00 96.06 224 ALA A C 1
ATOM 1763 O O . ALA A 1 224 ? 7.314 -6.288 -20.613 1.00 96.06 224 ALA A O 1
ATOM 1764 N N . MET A 1 225 ? 6.735 -7.944 -19.198 1.00 94.00 225 MET A N 1
ATOM 1765 C CA . MET A 1 225 ? 6.607 -9.008 -20.205 1.00 94.00 225 MET A CA 1
ATOM 1766 C C . MET A 1 225 ? 7.906 -9.261 -20.997 1.00 94.00 225 MET A C 1
ATOM 1768 O O . MET A 1 225 ? 7.873 -9.616 -22.177 1.00 94.00 225 MET A O 1
ATOM 1772 N N . GLY A 1 226 ? 9.063 -9.033 -20.367 1.00 93.00 226 GLY A N 1
ATOM 1773 C CA . GLY A 1 226 ? 10.381 -9.353 -20.920 1.00 93.00 226 GLY A CA 1
ATOM 1774 C C . GLY A 1 226 ? 10.835 -8.479 -22.094 1.00 93.00 226 GLY A C 1
ATOM 1775 O O . GLY A 1 226 ? 11.734 -8.881 -22.831 1.00 93.00 226 GLY A O 1
ATOM 1776 N N . ASN A 1 227 ? 10.232 -7.306 -22.315 1.00 94.94 227 ASN A N 1
ATOM 1777 C CA . ASN A 1 227 ? 10.642 -6.415 -23.404 1.00 94.94 227 ASN A CA 1
ATOM 1778 C C . ASN A 1 227 ? 10.460 -4.921 -23.076 1.00 94.94 227 ASN A C 1
ATOM 1780 O O . ASN A 1 227 ? 9.711 -4.538 -22.180 1.00 94.94 227 ASN A O 1
ATOM 1784 N N . ASN A 1 228 ? 11.125 -4.060 -23.850 1.00 95.75 228 ASN A N 1
ATOM 1785 C CA . ASN A 1 228 ? 11.225 -2.620 -23.579 1.00 95.75 228 ASN A CA 1
ATOM 1786 C C . ASN A 1 228 ? 10.119 -1.754 -24.211 1.00 95.75 228 ASN A C 1
ATOM 1788 O O . ASN A 1 228 ? 10.236 -0.524 -24.188 1.00 95.75 228 ASN A O 1
ATOM 1792 N N . SER A 1 229 ? 9.062 -2.339 -24.789 1.00 97.31 229 SER A N 1
ATOM 1793 C CA . SER A 1 229 ? 7.910 -1.544 -25.233 1.00 97.31 229 SER A CA 1
ATOM 1794 C C . SER A 1 229 ? 7.151 -0.992 -24.023 1.00 97.31 229 SER A C 1
ATOM 1796 O O . SER A 1 229 ? 7.059 -1.674 -23.001 1.00 97.31 229 SER A O 1
ATOM 1798 N N . ALA A 1 230 ? 6.609 0.223 -24.142 1.00 97.44 230 ALA A N 1
ATOM 1799 C CA . ALA A 1 230 ? 5.700 0.777 -23.139 1.00 97.44 230 ALA A CA 1
ATOM 1800 C C . ALA A 1 230 ? 4.392 -0.027 -23.114 1.00 97.44 230 ALA A C 1
ATOM 1802 O O . ALA A 1 230 ? 3.941 -0.494 -24.168 1.00 97.44 230 ALA A O 1
ATOM 1803 N N . LYS A 1 231 ? 3.830 -0.229 -21.921 1.00 96.88 231 LYS A N 1
ATOM 1804 C CA . LYS A 1 231 ? 2.640 -1.054 -21.667 1.00 96.88 231 LYS A CA 1
ATOM 1805 C C . LYS A 1 231 ? 1.889 -0.513 -20.455 1.00 96.88 231 LYS A C 1
ATOM 1807 O O . LYS A 1 231 ? 2.471 0.176 -19.624 1.00 96.88 231 LYS A O 1
ATOM 1812 N N . ALA A 1 232 ? 0.622 -0.877 -20.357 1.00 97.06 232 ALA A N 1
ATOM 1813 C CA . ALA A 1 232 ? -0.238 -0.599 -19.221 1.00 97.06 232 ALA A CA 1
ATOM 1814 C C . ALA A 1 232 ? -1.141 -1.813 -18.988 1.00 97.06 232 ALA A C 1
ATOM 1816 O O . ALA A 1 232 ? -1.457 -2.531 -19.939 1.00 97.06 232 ALA A O 1
ATOM 1817 N N . ASP A 1 233 ? -1.512 -2.030 -17.737 1.00 97.69 233 ASP A N 1
ATOM 1818 C CA . ASP A 1 233 ? -2.550 -2.963 -17.310 1.00 97.69 233 ASP A CA 1
ATOM 1819 C C . ASP A 1 233 ? -3.833 -2.177 -16.982 1.00 97.69 233 ASP A C 1
ATOM 1821 O O . ASP A 1 233 ? -3.740 -1.027 -16.556 1.00 97.69 233 ASP A O 1
ATOM 1825 N N . ASP A 1 234 ? -5.007 -2.765 -17.214 1.00 96.88 234 ASP A N 1
ATOM 1826 C CA . ASP A 1 234 ? -6.328 -2.137 -17.045 1.00 96.88 234 ASP A CA 1
ATOM 1827 C C . ASP A 1 234 ? -7.147 -2.730 -15.881 1.00 96.88 234 ASP A C 1
ATOM 1829 O O . ASP A 1 234 ? -8.349 -2.465 -15.745 1.00 96.88 234 ASP A O 1
ATOM 1833 N N . THR A 1 235 ? -6.514 -3.532 -15.015 1.00 96.75 235 THR A N 1
ATOM 1834 C CA . THR A 1 235 ? -7.183 -4.176 -13.874 1.00 96.75 235 THR A CA 1
ATOM 1835 C C . THR A 1 235 ? -7.818 -3.138 -12.952 1.00 96.75 235 THR A C 1
ATOM 1837 O O . THR A 1 235 ? -8.968 -3.290 -12.546 1.00 96.75 235 THR A O 1
ATOM 1840 N N . PHE A 1 236 ? -7.107 -2.054 -12.629 1.00 95.69 236 PHE A N 1
ATOM 1841 C CA . PHE A 1 236 ? -7.615 -1.042 -11.699 1.00 95.69 236 PHE A CA 1
ATOM 1842 C C . PHE A 1 236 ? -8.820 -0.285 -12.272 1.00 95.69 236 PHE A C 1
ATOM 1844 O O . PHE A 1 236 ? -9.814 -0.088 -11.576 1.00 95.69 236 PHE A O 1
ATOM 1851 N N . GLU A 1 237 ? -8.776 0.087 -13.549 1.00 94.25 237 GLU A N 1
ATOM 1852 C CA . GLU A 1 237 ? -9.884 0.708 -14.273 1.00 94.25 237 GLU A CA 1
ATOM 1853 C C . GLU A 1 237 ? -11.109 -0.208 -14.304 1.00 94.25 237 GLU A C 1
ATOM 1855 O O . GLU A 1 237 ? -12.226 0.250 -14.062 1.00 94.25 237 GLU A O 1
ATOM 1860 N N . THR A 1 238 ? -10.901 -1.506 -14.533 1.00 93.00 238 THR A N 1
ATOM 1861 C CA . THR A 1 238 ? -11.970 -2.510 -14.494 1.00 93.00 238 THR A CA 1
ATOM 1862 C C . THR A 1 238 ? -12.620 -2.567 -13.109 1.00 93.00 238 THR A C 1
ATOM 1864 O O . THR A 1 238 ? -13.844 -2.503 -13.001 1.00 93.00 238 THR A O 1
ATOM 1867 N N . LEU A 1 239 ? -11.819 -2.590 -12.039 1.00 91.75 239 LEU A N 1
ATOM 1868 C CA . LEU A 1 239 ? -12.313 -2.584 -10.655 1.00 91.75 239 LEU A CA 1
ATOM 1869 C C . LEU A 1 239 ? -13.077 -1.294 -10.306 1.00 91.75 239 LEU A C 1
ATOM 1871 O O . LEU A 1 239 ? -14.081 -1.339 -9.588 1.00 91.75 239 LEU A O 1
ATOM 1875 N N . LEU A 1 240 ? -12.641 -0.144 -10.829 1.00 89.06 240 LEU A N 1
ATOM 1876 C CA . LEU A 1 240 ? -13.362 1.121 -10.674 1.00 89.06 240 LEU A CA 1
ATOM 1877 C C . LEU A 1 240 ? -14.728 1.086 -11.361 1.00 89.06 240 LEU A C 1
ATOM 1879 O O . LEU A 1 240 ? -15.706 1.535 -10.769 1.00 89.06 240 LEU A O 1
ATOM 1883 N N . LEU A 1 241 ? -14.804 0.551 -12.583 1.00 86.38 241 LEU A N 1
ATOM 1884 C CA . LEU A 1 241 ? -16.058 0.442 -13.332 1.00 86.38 241 LEU A CA 1
ATOM 1885 C C . LEU A 1 241 ? -17.047 -0.501 -12.645 1.00 86.38 241 LEU A C 1
ATOM 1887 O O . LEU A 1 241 ? -18.209 -0.139 -12.496 1.00 86.38 241 LEU A O 1
ATOM 1891 N N . MET A 1 242 ? -16.577 -1.645 -12.140 1.00 82.62 242 MET A N 1
ATOM 1892 C CA . MET A 1 242 ? -17.415 -2.575 -11.371 1.00 82.62 242 MET A CA 1
ATOM 1893 C C . MET A 1 242 ? -18.004 -1.929 -10.110 1.00 82.62 242 MET A C 1
ATOM 1895 O O . MET A 1 242 ? -19.107 -2.267 -9.706 1.00 82.62 242 MET A O 1
ATOM 1899 N N . THR A 1 243 ? -17.306 -0.954 -9.518 1.00 73.50 243 THR A N 1
ATOM 1900 C CA . THR A 1 243 ? -17.794 -0.211 -8.344 1.00 73.50 243 THR A CA 1
ATOM 1901 C C . THR A 1 243 ? -18.904 0.796 -8.693 1.00 73.50 243 THR A C 1
ATOM 1903 O O . THR A 1 243 ? -19.621 1.239 -7.803 1.00 73.50 243 THR A O 1
ATOM 1906 N N . LEU A 1 244 ? -19.043 1.203 -9.961 1.00 60.62 244 LEU A N 1
ATOM 1907 C CA . LEU A 1 244 ? -20.079 2.149 -10.407 1.00 60.62 244 LEU A CA 1
ATOM 1908 C C . LEU A 1 244 ? -21.404 1.463 -10.780 1.00 60.62 244 LEU A C 1
ATOM 1910 O O . LEU A 1 244 ? -22.397 2.157 -10.995 1.00 60.62 244 LEU A O 1
ATOM 1914 N N . GLU A 1 245 ? -21.405 0.135 -10.907 1.00 53.00 245 GLU A N 1
ATOM 1915 C CA . GLU A 1 245 ? -22.569 -0.669 -11.305 1.00 53.00 245 GLU A CA 1
ATOM 1916 C C . GLU A 1 245 ? -23.331 -1.283 -10.111 1.00 53.00 245 GLU A C 1
ATOM 1918 O O . GLU A 1 245 ? -24.367 -1.920 -10.320 1.00 53.00 245 GLU A O 1
ATOM 1923 N N . GLU A 1 246 ? -22.850 -1.065 -8.880 1.00 50.31 246 GLU A N 1
ATOM 1924 C CA . GLU A 1 246 ? -23.510 -1.415 -7.606 1.00 50.31 246 GLU A CA 1
ATOM 1925 C C . GLU A 1 246 ? -24.403 -0.275 -7.083 1.00 50.31 246 GLU A C 1
ATOM 1927 O O . GLU A 1 246 ? -25.530 -0.579 -6.619 1.00 50.31 246 GLU A O 1
#

InterPro domains:
  IPR019410 Lysine methyltransferase [PF10294] (39-112)
  IPR029063 S-adenosyl-L-methionine-dependent methyltransferase superfamily [G3DSA:3.40.50.150] (19-113)

Mean predicted aligned error: 6.5 Å

Secondary structure (DSSP, 8-state):
-----TT--TT--------TTSTTTTTS-HHHHHHHHHHHGGGGSPPHHHHHHHHHHS--TTEEESS-TT--TT-PPPEEEEES-TT-HHHHHHHHT--TT-EEEEE--SS--GGGSHHHHHHHHHHHTSTTTS-TT-SS----EEEEEE-S-HHHHHHHHHHHHHHEEEEEPEEEETTSS---EETT-TTSS-EEEEEEEE-GGGGGSPPPS-HHHHHTTTTGGGS-S-----HHHHHHHHHH--

Radius of gyration: 18.67 Å; Cα contacts (8 Å, |Δi|>4): 356; chains: 1; bounding box: 45×51×47 Å

Organism: NCBI:txid117069

Solvent-accessible surface area (backbone atoms only — not comparable to full-atom values): 14518 Å² total; per-residue (Å²): 131,87,77,72,51,69,24,49,62,83,96,60,90,85,67,56,58,76,61,94,83,56,82,56,42,89,82,58,40,57,66,59,28,41,55,30,27,76,73,43,26,64,45,20,34,66,52,73,32,46,57,55,43,35,41,54,65,57,56,57,95,53,52,47,51,83,67,56,72,82,67,73,83,83,71,68,69,46,79,46,78,41,80,67,43,55,66,36,63,44,58,56,54,45,62,77,73,53,56,95,69,41,43,80,45,80,36,66,70,99,63,54,60,79,95,66,43,55,42,57,48,51,52,49,50,55,53,64,58,26,73,92,65,26,65,94,81,55,95,57,84,71,51,80,45,76,45,58,37,55,76,86,47,61,88,75,47,46,48,45,48,19,22,45,46,65,45,27,49,71,47,70,40,34,30,27,49,74,89,49,83,87,54,78,40,61,39,49,67,86,68,87,50,69,33,42,40,32,48,29,35,67,37,77,74,49,75,77,30,55,79,53,91,48,52,70,45,37,39,39,18,24,17,47,94,70,36,75,57,72,47,72,35,61,62,63,62,51,55,54,54,61,65,72,76,112

Nearest PDB structures (foldseek):
  8q0u-assembly2_B  TM=3.907E-01  e=1.610E+00  Mycobacterium tuberculosis
  5v40-assembly1_A  TM=4.008E-01  e=2.606E+00  Mycobacterium tuberculosis
  5v3z-assembly2_B  TM=3.896E-01  e=2.768E+00  Mycobacterium tuberculosis
  8q17-assembly2_B  TM=3.898E-01  e=3.122E+00  Mycobacterium tuberculosis
  8tr4-assembly1_A  TM=3.907E-01  e=5.053E+00  Mycobacterium tuberculosis

Foldseek 3Di:
DPPQPFLAHPPDDDAADALPVNPCCVVAPRVQLRVQCVVRHNLSHDDNLLSLLLCQLPPDPQKDWPDRPPPDPVPDAEEAEAESCRNVSSVVSNVVVHDPRHHYHYDYDSGDDPLPVLLVVLVVVLVCQAPPNHDLPDPDQSDKDKDKDFDDDCVSCQLSQFLNVLFKDKDFMWMAGNVDDGDTDGRPLPVVTDITIMIIGTDSVNNPWDQDPDSVQSSQNARRPNHGDGGTDCVVVVVVVVSVVD